Protein AF-A0AB34IHJ8-F1 (afdb_monomer_lite)

pLDDT: mean 74.26, std 24.51, range [29.3, 98.81]

Structure (mmCIF, N/CA/C/O backbone):
data_AF-A0AB34IHJ8-F1
#
_entry.id   AF-A0AB34IHJ8-F1
#
loop_
_atom_site.group_PDB
_atom_site.id
_atom_site.type_symbol
_atom_site.label_atom_id
_atom_site.label_alt_id
_atom_site.label_comp_id
_atom_site.label_asym_id
_atom_site.label_entity_id
_atom_site.label_seq_id
_atom_site.pdbx_PDB_ins_code
_atom_site.Cartn_x
_atom_site.Cartn_y
_atom_site.Cartn_z
_atom_site.occupancy
_atom_site.B_iso_or_equiv
_atom_site.auth_seq_id
_atom_site.auth_comp_id
_atom_site.auth_asym_id
_atom_site.auth_atom_id
_atom_site.pdbx_PDB_model_num
ATOM 1 N N . MET A 1 1 ? 38.398 -59.640 -1.854 1.00 37.03 1 MET A N 1
ATOM 2 C CA . MET A 1 1 ? 38.373 -58.620 -0.780 1.00 37.03 1 MET A CA 1
ATOM 3 C C . MET A 1 1 ? 38.325 -57.250 -1.445 1.00 37.03 1 MET A C 1
ATOM 5 O O . MET A 1 1 ? 39.300 -56.907 -2.080 1.00 37.03 1 MET A O 1
ATOM 9 N N . ALA A 1 2 ? 37.263 -56.453 -1.448 1.00 32.00 2 ALA A N 1
ATOM 10 C CA . ALA A 1 2 ? 36.001 -56.476 -0.730 1.00 32.00 2 ALA A CA 1
ATOM 11 C C . ALA A 1 2 ? 34.915 -55.874 -1.643 1.00 32.00 2 ALA A C 1
ATOM 13 O O . ALA A 1 2 ? 35.135 -54.857 -2.294 1.00 32.00 2 ALA A O 1
ATOM 14 N N . ALA A 1 3 ? 33.760 -56.530 -1.673 1.00 32.12 3 ALA A N 1
ATOM 15 C CA . ALA A 1 3 ? 32.513 -56.044 -2.234 1.00 32.12 3 ALA A CA 1
ATOM 16 C C . ALA A 1 3 ? 31.547 -55.915 -1.056 1.00 32.12 3 ALA A C 1
ATOM 18 O O . ALA A 1 3 ? 31.338 -56.914 -0.375 1.00 32.12 3 ALA A O 1
ATOM 19 N N . LEU A 1 4 ? 31.002 -54.724 -0.794 1.00 30.33 4 LEU A N 1
ATOM 20 C CA . LEU A 1 4 ? 29.732 -54.547 -0.083 1.00 30.33 4 LEU A CA 1
ATOM 21 C C . LEU A 1 4 ? 29.287 -53.074 -0.137 1.00 30.33 4 LEU A C 1
ATOM 23 O O . LEU A 1 4 ? 30.096 -52.182 0.091 1.00 30.33 4 LEU A O 1
ATOM 27 N N . LEU A 1 5 ? 27.978 -52.877 -0.339 1.00 31.64 5 LEU A N 1
ATOM 28 C CA . LEU A 1 5 ? 27.187 -51.642 -0.177 1.00 31.64 5 LEU A CA 1
ATOM 29 C C . LEU A 1 5 ? 26.975 -50.750 -1.416 1.00 31.64 5 LEU A C 1
ATOM 31 O O . LEU A 1 5 ? 27.157 -49.538 -1.380 1.00 31.64 5 LEU A O 1
ATOM 35 N N . ALA A 1 6 ? 26.412 -51.347 -2.469 1.00 34.88 6 ALA A N 1
ATOM 36 C CA . ALA A 1 6 ? 25.515 -50.656 -3.396 1.00 34.88 6 ALA A CA 1
ATOM 37 C C . ALA A 1 6 ? 24.111 -51.276 -3.278 1.00 34.88 6 ALA A C 1
ATOM 39 O O . ALA A 1 6 ? 23.810 -52.269 -3.934 1.00 34.88 6 ALA A O 1
ATOM 40 N N . SER A 1 7 ? 23.255 -50.735 -2.402 1.00 34.69 7 SER A N 1
ATOM 41 C CA . SER A 1 7 ? 21.852 -51.171 -2.300 1.00 34.69 7 SER A CA 1
ATOM 42 C C . SER A 1 7 ? 20.954 -50.156 -1.583 1.00 34.69 7 SER A C 1
ATOM 44 O O . SER A 1 7 ? 20.580 -50.393 -0.441 1.00 34.69 7 SER A O 1
ATOM 46 N N . ARG A 1 8 ? 20.599 -49.052 -2.256 1.00 37.12 8 ARG A N 1
ATOM 47 C CA . ARG A 1 8 ? 19.319 -48.300 -2.166 1.00 37.12 8 ARG A CA 1
ATOM 48 C C . ARG A 1 8 ? 19.289 -47.395 -3.415 1.00 37.12 8 ARG A C 1
ATOM 50 O O . ARG A 1 8 ? 19.988 -46.400 -3.441 1.00 37.12 8 ARG A O 1
ATOM 57 N N . GLY A 1 9 ? 18.684 -47.718 -4.555 1.00 32.19 9 GLY A N 1
ATOM 58 C CA . GLY A 1 9 ? 17.399 -48.370 -4.770 1.00 32.19 9 GLY A CA 1
ATOM 59 C C . GLY A 1 9 ? 16.292 -47.317 -4.822 1.00 32.19 9 GLY A C 1
ATOM 60 O O . GLY A 1 9 ? 15.550 -47.235 -3.858 1.00 32.19 9 GLY A O 1
ATOM 61 N N . LEU A 1 10 ? 16.242 -46.498 -5.888 1.00 31.89 10 LEU A N 1
ATOM 62 C CA . LEU A 1 10 ? 15.023 -45.930 -6.500 1.00 31.89 10 LEU A CA 1
ATOM 63 C C . LEU A 1 10 ? 15.390 -45.046 -7.722 1.00 31.89 10 LEU A C 1
ATOM 65 O O . LEU A 1 10 ? 15.805 -43.901 -7.547 1.00 31.89 10 LEU A O 1
ATOM 69 N N . PRO A 1 11 ? 15.211 -45.525 -8.964 1.00 39.47 11 PRO A N 1
ATOM 70 C CA . PRO A 1 11 ? 14.963 -44.636 -10.092 1.00 39.47 11 PRO A CA 1
ATOM 71 C C . PRO A 1 11 ? 13.587 -44.914 -10.713 1.00 39.47 11 PRO A C 1
ATOM 73 O O . PRO A 1 11 ? 13.078 -46.028 -10.647 1.00 39.47 11 PRO A O 1
ATOM 76 N N . LEU A 1 12 ? 13.059 -43.894 -11.396 1.00 36.84 12 LEU A N 1
ATOM 77 C CA . LEU A 1 12 ? 12.000 -43.973 -12.410 1.00 36.84 12 LEU A CA 1
ATOM 78 C C . LEU A 1 12 ? 10.588 -44.303 -11.908 1.00 36.84 12 LEU A C 1
ATOM 80 O O . LEU A 1 12 ? 10.245 -45.460 -11.713 1.00 36.84 12 LEU A O 1
ATOM 84 N N . LEU A 1 13 ? 9.738 -43.273 -11.837 1.00 34.94 13 LEU A N 1
ATOM 85 C CA . LEU A 1 13 ? 8.401 -43.243 -12.459 1.00 34.94 13 LEU A CA 1
ATOM 86 C C . LEU A 1 13 ? 7.666 -41.968 -12.028 1.00 34.94 13 LEU A C 1
ATOM 88 O O . LEU A 1 13 ? 6.835 -42.000 -11.135 1.00 34.94 13 LEU A O 1
ATOM 92 N N . LEU A 1 14 ? 7.941 -40.834 -12.676 1.00 33.28 14 LEU A N 1
ATOM 93 C CA . LEU A 1 14 ? 6.934 -39.771 -12.787 1.00 33.28 14 LEU A CA 1
ATOM 94 C C . LEU A 1 14 ? 7.192 -38.911 -14.032 1.00 33.28 14 LEU A C 1
ATOM 96 O O . LEU A 1 14 ? 7.401 -37.704 -13.981 1.00 33.28 14 LEU A O 1
ATOM 100 N N . ARG A 1 15 ? 7.194 -39.568 -15.195 1.00 34.19 15 ARG A N 1
ATOM 101 C CA . ARG A 1 15 ? 7.078 -38.906 -16.498 1.00 34.19 15 ARG A CA 1
ATOM 102 C C . ARG A 1 15 ? 6.067 -39.665 -17.351 1.00 34.19 15 ARG A C 1
ATOM 104 O O . ARG A 1 15 ? 6.459 -40.398 -18.243 1.00 34.19 15 ARG A O 1
ATOM 111 N N . ALA A 1 16 ? 4.782 -39.522 -17.023 1.00 35.19 16 ALA A N 1
ATOM 112 C CA . ALA A 1 16 ? 3.648 -39.669 -17.945 1.00 35.19 16 ALA A CA 1
ATOM 113 C C . ALA A 1 16 ? 2.321 -39.452 -17.194 1.00 35.19 16 ALA A C 1
ATOM 115 O O . ALA A 1 16 ? 1.701 -40.392 -16.712 1.00 35.19 16 ALA A O 1
ATOM 116 N N . ALA A 1 17 ? 1.860 -38.205 -17.129 1.00 33.75 17 ALA A N 1
ATOM 117 C CA . ALA A 1 17 ? 0.436 -37.906 -16.976 1.00 33.75 17 ALA A CA 1
ATOM 118 C C . ALA A 1 17 ? 0.074 -36.677 -17.822 1.00 33.75 17 ALA A C 1
ATOM 120 O O . ALA A 1 17 ? -0.597 -35.756 -17.376 1.00 33.75 17 ALA A O 1
ATOM 121 N N . SER A 1 18 ? 0.534 -36.670 -19.078 1.00 40.91 18 SER A N 1
ATOM 122 C CA . SER A 1 18 ? -0.190 -35.975 -20.139 1.00 40.91 18 SER A CA 1
ATOM 123 C C . SER A 1 18 ? -1.250 -36.946 -20.645 1.00 40.91 18 SER A C 1
ATOM 125 O O . SER A 1 18 ? -1.020 -37.723 -21.567 1.00 40.91 18 SER A O 1
ATOM 127 N N . LEU A 1 19 ? -2.396 -36.968 -19.969 1.00 35.00 19 LEU A N 1
ATOM 128 C CA . LEU A 1 19 ? -3.613 -37.565 -20.497 1.00 35.00 19 LEU A CA 1
ATOM 129 C C . LEU A 1 19 ? -4.727 -36.543 -20.331 1.00 35.00 19 LEU A C 1
ATOM 131 O O . LEU A 1 19 ? -5.268 -36.314 -19.252 1.00 35.00 19 LEU A O 1
ATOM 135 N N . ARG A 1 20 ? -5.037 -35.923 -21.464 1.00 41.78 20 ARG A N 1
ATOM 136 C CA . ARG A 1 20 ? -6.279 -35.226 -21.772 1.00 41.78 20 ARG A CA 1
ATOM 137 C C . ARG A 1 20 ? -7.446 -36.159 -21.420 1.00 41.78 20 ARG A C 1
ATOM 139 O O . ARG A 1 20 ? -7.844 -36.994 -22.226 1.00 41.78 20 ARG A O 1
ATOM 146 N N . ALA A 1 21 ? -7.939 -36.080 -20.186 1.00 34.72 21 ALA A N 1
ATOM 147 C CA . ALA A 1 21 ? -9.036 -36.919 -19.723 1.00 34.72 21 ALA A CA 1
ATOM 148 C C . ALA A 1 21 ? -10.363 -36.433 -20.342 1.00 34.72 21 ALA A C 1
ATOM 150 O O . ALA A 1 21 ? -10.635 -35.229 -20.331 1.00 34.72 21 ALA A O 1
ATOM 151 N N . PRO A 1 22 ? -11.209 -37.331 -20.876 1.00 38.41 22 PRO A N 1
ATOM 152 C CA . PRO A 1 22 ? -12.521 -36.954 -21.379 1.00 38.41 22 PRO A CA 1
ATOM 153 C C . PRO A 1 22 ? -13.419 -36.521 -20.214 1.00 38.41 22 PRO A C 1
ATOM 155 O O . PRO A 1 22 ? -13.285 -37.026 -19.098 1.00 38.41 22 PRO A O 1
ATOM 158 N N . ARG A 1 23 ? -14.360 -35.604 -20.480 1.00 45.38 23 ARG A N 1
ATOM 159 C CA . ARG A 1 23 ? -15.440 -35.225 -19.552 1.00 45.38 23 ARG A CA 1
ATOM 160 C C . ARG A 1 23 ? -16.259 -36.473 -19.187 1.00 45.38 23 ARG A C 1
ATOM 162 O O . ARG A 1 23 ? -17.225 -36.801 -19.864 1.00 45.38 23 ARG A O 1
ATOM 169 N N . ARG A 1 24 ? -15.862 -37.191 -18.138 1.00 46.88 24 ARG A N 1
ATOM 170 C CA . ARG A 1 24 ? -16.653 -38.257 -17.509 1.00 46.88 24 ARG A CA 1
ATOM 171 C C . ARG A 1 24 ? -17.196 -37.737 -16.180 1.00 46.88 24 ARG A C 1
ATOM 173 O O . ARG A 1 24 ? -16.490 -37.033 -15.459 1.00 46.88 24 ARG A O 1
ATOM 180 N N . GLY A 1 25 ? -18.468 -38.039 -15.913 1.00 48.97 25 GLY A N 1
ATOM 181 C CA . GLY A 1 25 ? -19.230 -37.518 -14.775 1.00 48.97 25 GLY A CA 1
ATOM 182 C C . GLY A 1 25 ? -18.587 -37.803 -13.414 1.00 48.97 25 GLY A C 1
ATOM 183 O O . GLY A 1 25 ? -17.744 -38.692 -13.283 1.00 48.97 25 GLY A O 1
ATOM 184 N N . ALA A 1 26 ? -19.000 -37.040 -12.397 1.00 54.72 26 ALA A N 1
ATOM 185 C CA . ALA A 1 26 ? -18.417 -37.019 -11.050 1.00 54.72 26 ALA A CA 1
ATOM 186 C C . ALA A 1 26 ? -18.204 -38.413 -10.418 1.00 54.72 26 ALA A C 1
ATOM 188 O O . ALA A 1 26 ? -17.198 -38.637 -9.746 1.00 54.72 26 ALA A O 1
ATOM 189 N N . SER A 1 27 ? -19.082 -39.374 -10.725 1.00 52.81 27 SER A N 1
ATOM 190 C CA . SER A 1 27 ? -18.993 -40.770 -10.272 1.00 52.81 27 SER A CA 1
ATOM 191 C C . SER A 1 27 ? -17.700 -41.486 -10.715 1.00 52.81 27 SER A C 1
ATOM 193 O O . SER A 1 27 ? -17.072 -42.183 -9.919 1.00 52.81 27 SER A O 1
ATOM 195 N N . ALA A 1 28 ? -17.211 -41.243 -11.938 1.00 52.88 28 ALA A N 1
ATOM 196 C CA . ALA A 1 28 ? -15.987 -41.878 -12.445 1.00 52.88 28 ALA A CA 1
ATOM 197 C C . ALA A 1 28 ? -14.704 -41.312 -11.799 1.00 52.88 28 ALA A C 1
ATOM 199 O O . ALA A 1 28 ? -13.708 -42.023 -11.637 1.00 52.88 28 ALA A O 1
ATOM 200 N N . ARG A 1 29 ? -14.723 -40.033 -11.394 1.00 56.97 29 ARG A N 1
ATOM 201 C CA . ARG A 1 29 ? -13.593 -39.378 -10.709 1.00 56.97 29 ARG A CA 1
ATOM 202 C C . ARG A 1 29 ? -13.476 -39.843 -9.254 1.00 56.97 29 ARG A C 1
ATOM 204 O O . ARG A 1 29 ? -12.362 -40.072 -8.793 1.00 56.97 29 ARG A O 1
ATOM 211 N N . ALA A 1 30 ? -14.604 -40.071 -8.576 1.00 58.25 30 ALA A N 1
ATOM 212 C CA . ALA A 1 30 ? -14.635 -40.623 -7.219 1.00 58.25 30 ALA A CA 1
ATOM 213 C C . ALA A 1 30 ? -14.071 -42.057 -7.154 1.00 58.25 30 ALA A C 1
ATOM 215 O O . ALA A 1 30 ? -13.256 -42.361 -6.283 1.00 58.25 30 ALA A O 1
ATOM 216 N N . ALA A 1 31 ? -14.417 -42.911 -8.126 1.00 57.59 31 ALA A N 1
ATOM 217 C CA . ALA A 1 31 ? -13.895 -44.280 -8.208 1.00 57.59 31 ALA A CA 1
ATOM 218 C C . ALA A 1 31 ? -12.369 -44.329 -8.439 1.00 57.59 31 ALA A C 1
ATOM 220 O O . ALA A 1 31 ? -11.668 -45.150 -7.849 1.00 57.59 31 ALA A O 1
ATOM 221 N N . THR A 1 32 ? -11.838 -43.403 -9.246 1.00 61.75 32 THR A N 1
ATOM 222 C CA . THR A 1 32 ? -10.393 -43.302 -9.528 1.00 61.75 32 THR A CA 1
ATOM 223 C C . THR A 1 32 ? -9.605 -42.822 -8.299 1.00 61.75 32 THR A C 1
ATOM 225 O O . THR A 1 32 ? -8.508 -43.313 -8.021 1.00 61.75 32 THR A O 1
ATOM 228 N N . LEU A 1 33 ? -10.179 -41.904 -7.513 1.00 60.94 33 LEU A N 1
ATOM 229 C CA . LEU A 1 33 ? -9.584 -41.415 -6.266 1.00 60.94 33 LEU A CA 1
ATOM 230 C C . LEU A 1 33 ? -9.512 -42.524 -5.200 1.00 60.94 33 LEU A C 1
ATOM 232 O O . LEU A 1 33 ? -8.466 -42.717 -4.583 1.00 60.94 33 LEU A O 1
ATOM 236 N N . ALA A 1 34 ? -10.587 -43.304 -5.040 1.00 63.28 34 ALA A N 1
ATOM 237 C CA . ALA A 1 34 ? -10.644 -44.415 -4.086 1.00 63.28 34 ALA A CA 1
ATOM 238 C C . ALA A 1 34 ? -9.599 -45.508 -4.383 1.00 63.28 34 ALA A C 1
ATOM 240 O O . ALA A 1 34 ? -8.917 -45.979 -3.470 1.00 63.28 34 ALA A O 1
ATOM 241 N N . ALA A 1 35 ? -9.409 -45.861 -5.660 1.00 64.31 35 ALA A N 1
ATOM 242 C CA . ALA A 1 35 ? -8.398 -46.836 -6.078 1.00 64.31 35 ALA A CA 1
ATOM 243 C C . ALA A 1 35 ? -6.958 -46.348 -5.821 1.00 64.31 35 ALA A C 1
ATOM 245 O O . ALA A 1 35 ? -6.097 -47.127 -5.416 1.00 64.31 35 ALA A O 1
ATOM 246 N N . THR A 1 36 ? -6.707 -45.045 -5.985 1.00 63.94 36 THR A N 1
ATOM 247 C CA . THR A 1 36 ? -5.384 -44.439 -5.752 1.00 63.94 36 THR A CA 1
ATOM 248 C C . THR A 1 36 ? -5.022 -44.425 -4.260 1.00 63.94 36 THR A C 1
ATOM 250 O O . THR A 1 36 ? -3.884 -44.706 -3.891 1.00 63.94 36 THR A O 1
ATOM 253 N N . ILE A 1 37 ? -5.998 -44.178 -3.379 1.00 63.41 37 ILE A N 1
ATOM 254 C CA . ILE A 1 37 ? -5.808 -44.211 -1.916 1.00 63.41 37 ILE A CA 1
ATOM 255 C C . ILE A 1 37 ? -5.567 -45.645 -1.414 1.00 63.41 37 ILE A C 1
ATOM 257 O O . ILE A 1 37 ? -4.776 -45.858 -0.490 1.00 63.41 37 ILE A O 1
ATOM 261 N N . ALA A 1 38 ? -6.210 -46.641 -2.032 1.00 66.44 38 ALA A N 1
ATOM 262 C CA . ALA A 1 38 ? -6.026 -48.054 -1.694 1.00 66.44 38 ALA A CA 1
ATOM 263 C C . ALA A 1 38 ? -4.617 -48.582 -2.031 1.00 66.44 38 ALA A C 1
ATOM 265 O O . ALA A 1 38 ? -4.144 -49.502 -1.365 1.00 66.44 38 ALA A O 1
ATOM 266 N N . ALA A 1 39 ? -3.934 -47.976 -3.008 1.00 66.81 39 ALA A N 1
ATOM 267 C CA . ALA A 1 39 ? -2.590 -48.358 -3.442 1.00 66.81 39 ALA A CA 1
ATOM 268 C C . ALA A 1 39 ? -1.446 -47.763 -2.587 1.00 66.81 39 ALA A C 1
ATOM 270 O O . ALA A 1 39 ? -0.281 -48.085 -2.819 1.00 66.81 39 ALA A O 1
ATOM 271 N N . LEU A 1 40 ? -1.743 -46.912 -1.593 1.00 65.62 40 LEU A N 1
ATOM 272 C CA . LEU A 1 40 ? -0.722 -46.322 -0.717 1.00 65.62 40 LEU A CA 1
ATOM 273 C C . LEU A 1 40 ? -0.164 -47.351 0.293 1.00 65.62 40 LEU A C 1
ATOM 275 O O . LEU A 1 40 ? -0.943 -48.045 0.957 1.00 65.62 40 LEU A O 1
ATOM 279 N N . PRO A 1 41 ? 1.170 -47.424 0.481 1.00 62.47 41 PRO A N 1
ATOM 280 C CA . PRO A 1 41 ? 1.796 -48.359 1.414 1.00 62.47 41 PRO A CA 1
ATOM 281 C C . PRO A 1 41 ? 1.395 -48.072 2.870 1.00 62.47 41 PRO A C 1
ATOM 283 O O . PRO A 1 41 ? 1.325 -46.921 3.304 1.00 62.47 41 PRO A O 1
ATOM 286 N N . ARG A 1 42 ? 1.171 -49.134 3.661 1.00 59.34 42 ARG A N 1
ATOM 287 C CA . ARG A 1 42 ? 0.705 -49.048 5.065 1.00 59.34 42 ARG A CA 1
ATOM 288 C C . ARG A 1 42 ? 1.665 -48.309 6.012 1.00 59.34 42 ARG A C 1
ATOM 290 O O . ARG A 1 42 ? 1.234 -47.892 7.079 1.00 59.34 42 ARG A O 1
ATOM 297 N N . SER A 1 43 ? 2.926 -48.118 5.625 1.00 56.75 43 SER A N 1
ATOM 298 C CA . SER A 1 43 ? 3.939 -47.381 6.393 1.00 56.75 43 SER A CA 1
ATOM 299 C C . SER A 1 43 ? 3.825 -45.851 6.288 1.00 56.75 43 SER A C 1
ATOM 301 O O . SER A 1 43 ? 4.486 -45.143 7.042 1.00 56.75 43 SER A O 1
ATOM 303 N N . ALA A 1 44 ? 2.976 -45.315 5.402 1.00 57.72 44 ALA A N 1
ATOM 304 C CA . ALA A 1 44 ? 2.784 -43.875 5.203 1.00 57.72 44 ALA A CA 1
ATOM 305 C C . ALA A 1 44 ? 1.615 -43.321 6.046 1.00 57.72 44 ALA A C 1
ATOM 307 O O . ALA A 1 44 ? 0.613 -42.848 5.509 1.00 57.72 44 ALA A O 1
ATOM 308 N N . GLY A 1 45 ? 1.720 -43.402 7.377 1.00 63.62 45 GLY A N 1
ATOM 309 C CA . GLY A 1 45 ? 0.643 -43.038 8.314 1.00 63.62 45 GLY A CA 1
ATOM 310 C C . GLY A 1 45 ? 0.035 -41.636 8.106 1.00 63.62 45 GLY A C 1
ATOM 311 O O . GLY A 1 45 ? -1.165 -41.540 7.842 1.00 63.62 45 GLY A O 1
ATOM 312 N N . PRO A 1 46 ? 0.824 -40.545 8.152 1.00 63.47 46 PRO A N 1
ATOM 313 C CA . PRO A 1 46 ? 0.282 -39.182 8.087 1.00 63.47 46 PRO A CA 1
ATOM 314 C C . PRO A 1 46 ? -0.354 -38.842 6.729 1.00 63.47 46 PRO A C 1
ATOM 316 O O . PRO A 1 46 ? -1.414 -38.220 6.660 1.00 63.47 46 PRO A O 1
ATOM 319 N N . LEU A 1 47 ? 0.264 -39.302 5.636 1.00 61.62 47 LEU A N 1
ATOM 320 C CA . LEU A 1 47 ? -0.184 -39.026 4.266 1.00 61.62 47 LEU A CA 1
ATOM 321 C C . LEU A 1 47 ? -1.486 -39.760 3.925 1.00 61.62 47 LEU A C 1
ATOM 323 O O . LEU A 1 47 ? -2.338 -39.226 3.215 1.00 61.62 47 LEU A O 1
ATOM 327 N N . ARG A 1 48 ? -1.678 -40.964 4.475 1.00 68.06 48 ARG A N 1
ATOM 328 C CA . ARG A 1 48 ? -2.891 -41.760 4.264 1.00 68.06 48 ARG A CA 1
ATOM 329 C C . ARG A 1 48 ? -4.095 -41.177 5.006 1.00 68.06 48 ARG A C 1
ATOM 331 O O . ARG A 1 48 ? -5.183 -41.140 4.435 1.00 68.06 48 ARG A O 1
ATOM 338 N N . SER A 1 49 ? -3.896 -40.654 6.220 1.00 67.06 49 SER A N 1
ATOM 339 C CA . SER A 1 49 ? -4.943 -39.926 6.956 1.00 67.06 49 SER A CA 1
ATOM 340 C C . SER A 1 49 ? -5.375 -38.652 6.232 1.00 67.06 49 SER A C 1
ATOM 342 O O . SER A 1 49 ? -6.570 -38.387 6.117 1.00 67.06 49 SER A O 1
ATOM 344 N N . CYS A 1 50 ? -4.422 -37.897 5.680 1.00 67.12 50 CYS A N 1
ATOM 345 C CA . CYS A 1 50 ? -4.724 -36.675 4.937 1.00 67.12 50 CYS A CA 1
ATOM 346 C C . CYS A 1 50 ? -5.504 -36.970 3.639 1.00 67.12 50 CYS A C 1
ATOM 348 O O . CYS A 1 50 ? -6.516 -36.329 3.354 1.00 67.12 50 CYS A O 1
ATOM 350 N N . ALA A 1 51 ? -5.104 -38.009 2.897 1.00 68.69 51 ALA A N 1
ATOM 351 C CA . ALA A 1 51 ? -5.792 -38.429 1.676 1.00 68.69 51 ALA A CA 1
ATOM 352 C C . ALA A 1 51 ? -7.227 -38.936 1.932 1.00 68.69 51 ALA A C 1
ATOM 354 O O . ALA A 1 51 ? -8.133 -38.638 1.152 1.00 68.69 51 ALA A O 1
ATOM 355 N N . LEU A 1 52 ? -7.457 -39.658 3.036 1.00 70.81 52 LEU A N 1
ATOM 356 C CA . LEU A 1 52 ? -8.794 -40.116 3.439 1.00 70.81 52 LEU A CA 1
ATOM 357 C C . LEU A 1 52 ? -9.711 -38.952 3.849 1.00 70.81 52 LEU A C 1
ATOM 359 O O . LEU A 1 52 ? -10.881 -38.937 3.464 1.00 70.81 52 LEU A O 1
ATOM 363 N N . ALA A 1 53 ? -9.185 -37.962 4.577 1.00 66.75 53 ALA A N 1
ATOM 364 C CA . ALA A 1 53 ? -9.950 -36.782 4.982 1.00 66.75 53 ALA A CA 1
ATOM 365 C C . ALA A 1 53 ? -10.409 -35.952 3.770 1.00 66.75 53 ALA A C 1
ATOM 367 O O . ALA A 1 53 ? -11.578 -35.574 3.679 1.00 66.75 53 ALA A O 1
ATOM 368 N N . LEU A 1 54 ? -9.516 -35.745 2.797 1.00 65.25 54 LEU A N 1
ATOM 369 C CA . LEU A 1 54 ? -9.832 -35.047 1.546 1.00 65.25 54 LEU A CA 1
ATOM 370 C C . LEU A 1 54 ? -10.880 -35.795 0.707 1.00 65.25 54 LEU A C 1
ATOM 372 O O . LEU A 1 54 ? -11.772 -35.168 0.135 1.00 65.25 54 LEU A O 1
ATOM 376 N N . ALA A 1 55 ? -10.818 -37.130 0.660 1.00 69.75 55 ALA A N 1
ATOM 377 C CA . ALA A 1 55 ? -11.804 -37.941 -0.055 1.00 69.75 55 ALA A CA 1
ATOM 378 C C . ALA A 1 55 ? -13.203 -37.880 0.586 1.00 69.75 55 ALA A C 1
ATOM 380 O O . ALA A 1 55 ? -14.199 -37.796 -0.132 1.00 69.75 55 ALA A O 1
ATOM 381 N N . SER A 1 56 ? -13.282 -37.867 1.922 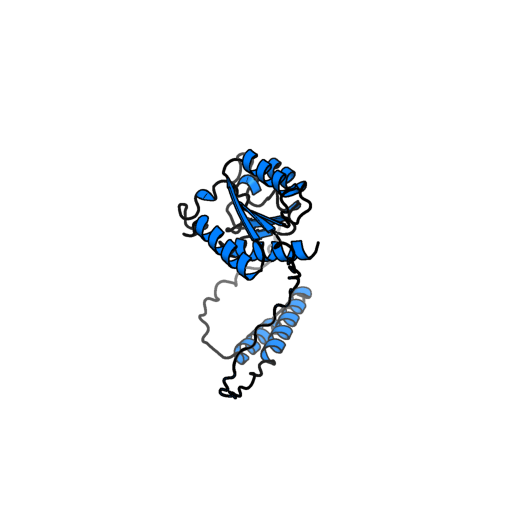1.00 68.31 56 SER A N 1
ATOM 382 C CA . SER A 1 56 ? -14.546 -37.724 2.660 1.00 68.31 56 SER A CA 1
ATOM 383 C C . SER A 1 56 ? -15.201 -36.358 2.418 1.00 68.31 56 SER A C 1
ATOM 385 O O . SER A 1 56 ? -16.389 -36.278 2.100 1.00 68.31 56 SER A O 1
ATOM 387 N N . ALA A 1 57 ? -14.410 -35.279 2.460 1.00 61.47 57 ALA A N 1
ATOM 388 C CA . ALA A 1 57 ? -14.896 -33.925 2.191 1.00 61.47 57 ALA A CA 1
ATOM 389 C C . ALA A 1 57 ? -15.424 -33.766 0.752 1.00 61.47 57 ALA A C 1
ATOM 391 O O . ALA A 1 57 ? -16.470 -33.154 0.532 1.00 61.47 57 ALA A O 1
ATOM 392 N N . ALA A 1 58 ? -14.744 -34.370 -0.229 1.00 61.00 58 ALA A N 1
ATOM 393 C CA . ALA A 1 58 ? -15.186 -34.356 -1.622 1.00 61.00 58 ALA A CA 1
ATOM 394 C C . ALA A 1 58 ? -16.496 -35.137 -1.841 1.00 61.00 58 ALA A C 1
ATOM 396 O O . ALA A 1 58 ? -17.327 -34.720 -2.647 1.00 61.00 58 ALA A O 1
ATOM 397 N N . ALA A 1 59 ? -16.705 -36.244 -1.118 1.00 63.22 59 ALA A N 1
ATOM 398 C CA . ALA A 1 59 ? -17.949 -37.011 -1.180 1.00 63.22 59 ALA A CA 1
ATOM 399 C C . ALA A 1 59 ? -19.135 -36.231 -0.587 1.00 63.22 59 ALA A C 1
ATOM 401 O O . ALA A 1 59 ? -20.203 -36.205 -1.196 1.00 63.22 59 ALA A O 1
ATOM 402 N N . ALA A 1 60 ? -18.930 -35.528 0.533 1.00 60.69 60 ALA A N 1
ATOM 403 C CA . ALA A 1 60 ? -19.961 -34.704 1.168 1.00 60.69 60 ALA A CA 1
ATOM 404 C C . ALA A 1 60 ? -20.419 -33.526 0.283 1.00 60.69 60 ALA A C 1
ATOM 406 O O . ALA A 1 60 ? -21.608 -33.202 0.240 1.00 60.69 60 ALA A O 1
ATOM 407 N N . ALA A 1 61 ? -19.497 -32.924 -0.477 1.00 52.66 61 ALA A N 1
ATOM 408 C CA . ALA A 1 61 ? -19.798 -31.827 -1.400 1.00 52.66 61 ALA A CA 1
ATOM 409 C C . ALA A 1 61 ? -20.626 -32.261 -2.626 1.00 52.66 61 ALA A C 1
ATOM 411 O O . ALA A 1 61 ? -21.324 -31.446 -3.224 1.00 52.66 61 ALA A O 1
ATOM 412 N N . LEU A 1 62 ? -20.568 -33.542 -3.005 1.00 56.22 62 LEU A N 1
ATOM 413 C CA . LEU A 1 62 ? -21.335 -34.096 -4.128 1.00 56.22 62 LEU A CA 1
ATOM 414 C C . LEU A 1 62 ? -22.771 -34.490 -3.742 1.00 56.22 62 LEU A C 1
ATOM 416 O O . LEU A 1 62 ? -23.592 -34.717 -4.627 1.00 56.22 62 LEU A O 1
ATOM 420 N N . SER A 1 63 ? -23.083 -34.559 -2.446 1.00 51.28 63 SER A N 1
ATOM 421 C CA . SER A 1 63 ? -24.395 -34.966 -1.922 1.00 51.28 63 SER A CA 1
ATOM 422 C C . SER A 1 63 ? -25.366 -33.818 -1.608 1.00 51.28 63 SER A C 1
ATOM 424 O O . SER A 1 63 ? -26.514 -34.094 -1.273 1.00 51.28 63 SER A O 1
ATOM 426 N N . SER A 1 64 ? -24.959 -32.547 -1.710 1.00 49.62 64 SER A N 1
ATOM 427 C CA . SER A 1 64 ? -25.747 -31.406 -1.203 1.00 49.62 64 SER A CA 1
ATOM 428 C C . SER A 1 64 ? -26.323 -30.452 -2.262 1.00 49.62 64 SER A C 1
ATOM 430 O O . SER A 1 64 ? -26.752 -29.352 -1.921 1.00 49.62 64 SER A O 1
ATOM 432 N N . SER A 1 65 ? -26.418 -30.838 -3.539 1.00 39.00 65 SER A N 1
ATOM 433 C CA . SER A 1 65 ? -27.058 -29.984 -4.554 1.00 39.00 65 SER A CA 1
ATOM 434 C C . SER A 1 65 ? -28.567 -30.255 -4.686 1.00 39.00 65 SER A C 1
ATOM 436 O O . SER A 1 65 ? -28.975 -31.109 -5.471 1.00 39.00 65 SER A O 1
ATOM 438 N N . SER A 1 66 ? -29.400 -29.502 -3.963 1.00 40.47 66 SER A N 1
ATOM 439 C CA . SER A 1 66 ? -30.816 -29.302 -4.325 1.00 40.47 66 SER A CA 1
ATOM 440 C C . SER A 1 66 ? -30.990 -27.885 -4.888 1.00 40.47 66 SER A C 1
ATOM 442 O O . SER A 1 66 ? -30.498 -26.943 -4.266 1.00 40.47 66 SER A O 1
ATOM 444 N N . PRO A 1 67 ? -31.639 -27.692 -6.051 1.00 42.28 67 PRO A N 1
ATOM 445 C CA . PRO A 1 67 ? -31.868 -26.359 -6.601 1.00 42.28 67 PRO A CA 1
ATOM 446 C C . PRO A 1 67 ? -33.042 -25.667 -5.882 1.00 42.28 67 PRO A C 1
ATOM 448 O O . PRO A 1 67 ? -34.021 -26.341 -5.554 1.00 42.28 67 PRO A O 1
ATOM 451 N N . PRO A 1 68 ? -33.011 -24.339 -5.663 1.00 40.03 68 PRO A N 1
ATOM 452 C CA . PRO A 1 68 ? -34.185 -23.618 -5.197 1.00 40.03 68 PRO A CA 1
ATOM 453 C C . PRO A 1 68 ? -35.191 -23.406 -6.337 1.00 40.03 68 PRO A C 1
ATOM 455 O O . PRO A 1 68 ? -34.851 -23.020 -7.456 1.00 40.03 68 PRO A O 1
ATOM 458 N N . SER A 1 69 ? -36.446 -23.677 -6.004 1.00 38.94 69 SER A N 1
ATOM 459 C CA . SER A 1 69 ? -37.660 -23.512 -6.796 1.00 38.94 69 SER A CA 1
ATOM 460 C C . SER A 1 69 ? -38.059 -22.042 -6.987 1.00 38.94 69 SER A C 1
ATOM 462 O O . SER A 1 69 ? -38.006 -21.239 -6.059 1.00 38.94 69 SER A O 1
ATOM 464 N N . SER A 1 70 ? -38.503 -21.721 -8.202 1.00 40.75 70 SER A N 1
ATOM 465 C CA . SER A 1 70 ? -39.050 -20.438 -8.656 1.00 40.75 70 SER A CA 1
ATOM 466 C C . SER A 1 70 ? -40.568 -20.329 -8.455 1.00 40.75 70 SER A C 1
ATOM 468 O O . SER A 1 70 ? -41.269 -21.265 -8.833 1.00 40.75 70 SER A O 1
ATOM 470 N N . CYS A 1 71 ? -41.068 -19.174 -7.996 1.00 29.30 71 CYS A N 1
ATOM 471 C CA . CYS A 1 71 ? -42.423 -18.602 -8.200 1.00 29.30 71 CYS A CA 1
ATOM 472 C C . CYS A 1 71 ? -42.576 -17.400 -7.236 1.00 29.30 71 CYS A C 1
ATOM 474 O O . CYS A 1 71 ? -42.006 -17.450 -6.155 1.00 29.30 71 CYS A O 1
ATOM 476 N N . ALA A 1 72 ? -43.309 -16.307 -7.449 1.00 32.84 72 ALA A N 1
ATOM 477 C CA . ALA A 1 72 ? -44.158 -15.786 -8.515 1.00 32.84 72 ALA A CA 1
ATOM 478 C C . ALA A 1 72 ? -44.438 -14.289 -8.207 1.00 32.84 72 ALA A C 1
ATOM 480 O O . ALA A 1 72 ? -44.102 -13.782 -7.137 1.00 32.84 72 ALA A O 1
ATOM 481 N N . SER A 1 73 ? -45.038 -13.606 -9.177 1.00 31.27 73 SER A N 1
ATOM 482 C CA . SER A 1 73 ? -45.273 -12.163 -9.291 1.00 31.27 73 SER A CA 1
ATOM 483 C C . SER A 1 73 ? -46.475 -11.584 -8.510 1.00 31.27 73 SER A C 1
ATOM 485 O O . SER A 1 73 ? -47.486 -12.263 -8.375 1.00 31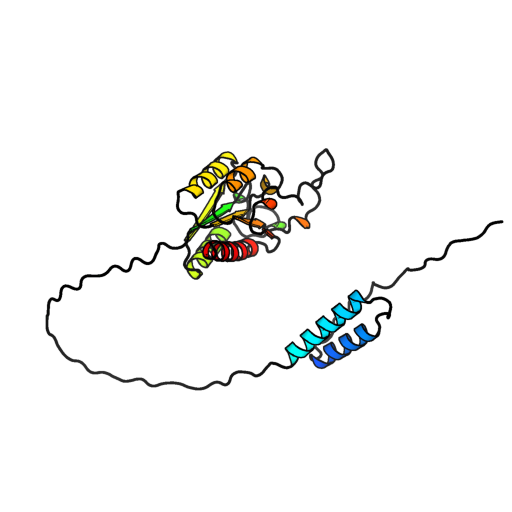.27 73 SER A O 1
ATOM 487 N N . ALA A 1 74 ? -46.378 -10.267 -8.228 1.00 36.50 74 ALA A N 1
ATOM 488 C CA . ALA A 1 74 ? -47.419 -9.201 -8.226 1.00 36.50 74 ALA A CA 1
ATOM 489 C C . ALA A 1 74 ? -48.530 -9.230 -7.124 1.00 36.50 74 ALA A C 1
ATOM 491 O O . ALA A 1 74 ? -48.833 -10.310 -6.628 1.00 36.50 74 ALA A O 1
ATOM 492 N N . PRO A 1 75 ? -49.143 -8.081 -6.706 1.00 44.06 75 PRO A N 1
ATOM 493 C CA . PRO A 1 75 ? -49.769 -7.080 -7.587 1.00 44.06 75 PRO A CA 1
ATOM 494 C C . PRO A 1 75 ? -49.550 -5.578 -7.269 1.00 44.06 75 PRO A C 1
ATOM 496 O O . PRO A 1 75 ? -49.087 -5.171 -6.208 1.00 44.06 75 PRO A O 1
ATOM 499 N N . VAL A 1 76 ? -49.940 -4.775 -8.266 1.00 44.62 76 VAL A N 1
ATOM 500 C CA . VAL A 1 76 ? -50.117 -3.309 -8.315 1.00 44.62 76 VAL A CA 1
ATOM 501 C C . VAL A 1 76 ? -51.388 -2.878 -7.562 1.00 44.62 76 VAL A C 1
ATOM 503 O O . VAL A 1 76 ? -52.362 -3.633 -7.561 1.00 44.62 76 VAL A O 1
ATOM 506 N N . PRO A 1 77 ? -51.451 -1.630 -7.058 1.00 41.88 77 PRO A N 1
ATOM 507 C CA . PRO A 1 77 ? -52.688 -0.866 -7.209 1.00 41.88 77 PRO A CA 1
ATOM 508 C C . PRO A 1 77 ? -52.493 0.561 -7.755 1.00 41.88 77 PRO A C 1
ATOM 510 O O . PRO A 1 77 ? -51.496 1.243 -7.528 1.00 41.88 77 PRO A O 1
ATOM 513 N N . THR A 1 78 ? -53.516 0.967 -8.501 1.00 35.50 78 THR A N 1
ATOM 514 C CA . THR A 1 78 ? -53.783 2.241 -9.178 1.00 35.50 78 THR A CA 1
ATOM 515 C C . THR A 1 78 ? -54.234 3.379 -8.249 1.00 35.50 78 THR A C 1
ATOM 517 O O . THR A 1 78 ? -54.973 3.153 -7.299 1.00 35.50 78 THR A O 1
ATOM 520 N N . THR A 1 79 ? -53.824 4.595 -8.634 1.00 36.78 79 THR A N 1
ATOM 521 C CA . THR A 1 79 ? -54.507 5.912 -8.638 1.00 36.78 79 THR A CA 1
ATOM 522 C C . THR A 1 79 ? -55.509 6.275 -7.531 1.00 36.78 79 THR A C 1
ATOM 524 O O . THR A 1 79 ? -56.562 5.659 -7.435 1.00 36.78 79 THR A O 1
ATOM 527 N N . THR A 1 80 ? -55.296 7.419 -6.857 1.00 33.66 80 THR A N 1
ATOM 528 C CA . THR A 1 80 ? -56.334 8.447 -6.587 1.00 33.66 80 THR A CA 1
ATOM 529 C C . THR A 1 80 ? -55.680 9.786 -6.214 1.00 33.66 80 THR A C 1
ATOM 531 O O . THR A 1 80 ? -54.808 9.859 -5.354 1.00 33.66 80 THR A O 1
ATOM 534 N N . SER A 1 81 ? -56.120 10.841 -6.896 1.00 41.31 81 SER A N 1
ATOM 535 C CA . SER A 1 81 ? -55.809 12.257 -6.691 1.00 41.31 81 SER A CA 1
ATOM 536 C C . SER A 1 81 ? -56.554 12.821 -5.477 1.00 41.31 81 SER A C 1
ATOM 538 O O . SER A 1 81 ? -57.724 12.492 -5.307 1.00 41.31 81 SER A O 1
ATOM 540 N N . SER A 1 82 ? -55.955 13.734 -4.703 1.00 35.81 82 SER A N 1
ATOM 541 C CA . SER A 1 82 ? -56.680 14.722 -3.878 1.00 35.81 82 SER A CA 1
ATOM 542 C C . SER A 1 82 ? -55.776 15.877 -3.431 1.00 35.81 82 SER A C 1
ATOM 544 O O . SER A 1 82 ? -54.577 15.725 -3.232 1.00 35.81 82 SER A O 1
ATOM 546 N N . SER A 1 83 ? -56.413 17.034 -3.327 1.00 34.28 83 SER A N 1
ATOM 547 C CA . SER A 1 83 ? -55.955 18.416 -3.175 1.00 34.28 83 SER A CA 1
ATOM 548 C C . SER A 1 83 ? -55.342 18.827 -1.826 1.00 34.28 83 SER A C 1
ATOM 550 O O . SER A 1 83 ? -55.774 18.370 -0.775 1.00 34.28 83 SER A O 1
ATOM 552 N N . THR A 1 84 ? -54.421 19.796 -1.918 1.00 38.97 84 THR A N 1
ATOM 553 C CA . THR A 1 84 ? -54.206 21.012 -1.097 1.00 38.97 84 THR A CA 1
ATOM 554 C C . THR A 1 84 ? -54.563 20.990 0.394 1.00 38.97 84 THR A C 1
ATOM 556 O O . THR A 1 84 ? -55.736 20.914 0.732 1.00 38.97 84 THR A O 1
ATOM 559 N N . THR A 1 85 ? -53.583 21.276 1.268 1.00 35.75 85 THR A N 1
ATOM 560 C CA . THR A 1 85 ? -53.644 22.340 2.303 1.00 35.75 85 THR A CA 1
ATOM 561 C C . THR A 1 85 ? -52.243 22.600 2.870 1.00 35.75 85 THR A C 1
ATOM 563 O O . THR A 1 85 ? -51.520 21.686 3.254 1.00 35.75 85 THR A O 1
ATOM 566 N N . THR A 1 86 ? -51.875 23.877 2.896 1.00 43.41 86 THR A N 1
ATOM 567 C CA . THR A 1 86 ? -50.673 24.452 3.498 1.00 43.41 86 THR A CA 1
ATOM 568 C C . THR A 1 86 ? -50.728 24.339 5.021 1.00 43.41 86 THR A C 1
ATOM 570 O O . THR A 1 86 ? -51.604 24.941 5.634 1.00 43.41 86 THR A O 1
ATOM 573 N N . THR A 1 87 ? -49.754 23.662 5.633 1.00 37.09 87 THR A N 1
ATOM 574 C CA . THR A 1 87 ? -49.460 23.815 7.065 1.00 37.09 87 THR A CA 1
ATOM 575 C C . THR A 1 87 ? -47.953 23.836 7.265 1.00 37.09 87 THR A C 1
ATOM 577 O O . THR A 1 87 ? -47.260 22.835 7.107 1.00 37.09 87 THR A O 1
ATOM 580 N N . THR A 1 88 ? -47.452 25.014 7.619 1.00 46.62 88 THR A N 1
ATOM 581 C CA . THR A 1 88 ? -46.110 25.245 8.142 1.00 46.62 88 THR A CA 1
ATOM 582 C C . THR A 1 88 ? -45.925 24.399 9.398 1.00 46.62 88 THR A C 1
ATOM 584 O O . THR A 1 88 ? -46.555 24.647 10.421 1.00 46.62 88 THR A O 1
ATOM 587 N N . THR A 1 89 ? -45.080 23.375 9.329 1.00 37.75 89 THR A N 1
ATOM 588 C CA . THR A 1 89 ? -44.569 22.675 10.509 1.00 37.75 89 THR A CA 1
ATOM 589 C C . THR A 1 89 ? -43.057 22.687 10.410 1.00 37.75 89 THR A C 1
ATOM 591 O O . THR A 1 89 ? -42.467 22.126 9.491 1.00 37.75 89 THR A O 1
ATOM 594 N N . SER A 1 90 ? -42.438 23.398 11.342 1.00 50.78 90 SER A N 1
ATOM 595 C CA . SER A 1 90 ? -41.007 23.407 11.595 1.00 50.78 90 SER A CA 1
ATOM 596 C C . SER A 1 90 ? -40.542 21.994 11.943 1.00 50.78 90 SER A C 1
ATOM 598 O O . SER A 1 90 ? -40.593 21.578 13.099 1.00 50.78 90 SER A O 1
ATOM 600 N N . SER A 1 91 ? -40.108 21.245 10.934 1.00 41.62 91 SER A N 1
ATOM 601 C CA . SER A 1 91 ? -39.369 20.006 11.123 1.00 41.62 91 SER A CA 1
ATOM 602 C C . SER A 1 91 ? -37.927 20.366 11.459 1.00 41.62 91 SER A C 1
ATOM 604 O O . SER A 1 91 ? -37.151 20.762 10.588 1.00 41.62 91 SER A O 1
ATOM 606 N N . SER A 1 92 ? -37.574 20.238 12.733 1.00 47.69 92 SER A N 1
ATOM 607 C CA . SER A 1 92 ? -36.191 20.103 13.172 1.00 47.69 92 SER A CA 1
ATOM 608 C C . SER A 1 92 ? -35.571 18.916 12.434 1.00 47.69 92 SER A C 1
ATOM 610 O O . SER A 1 92 ? -35.815 17.760 12.782 1.00 47.69 92 SER A O 1
ATOM 612 N N . SER A 1 93 ? -34.808 19.201 11.382 1.00 43.44 93 SER A N 1
ATOM 613 C CA . SER A 1 93 ? -33.982 18.220 10.694 1.00 43.44 93 SER A CA 1
ATOM 614 C C . SER A 1 93 ? -32.882 17.786 11.655 1.00 43.44 93 SER A C 1
ATOM 616 O O . SER A 1 93 ? -31.836 18.429 11.754 1.00 43.44 93 SER A O 1
ATOM 618 N N . SER A 1 94 ? -33.126 16.711 12.397 1.00 44.94 94 SER A N 1
ATOM 619 C CA . SER A 1 94 ? -32.063 15.955 13.040 1.00 44.94 94 SER A CA 1
ATOM 620 C C . SER A 1 94 ? -31.189 15.394 11.922 1.00 44.94 94 SER A C 1
ATOM 622 O O . SER A 1 94 ? -31.499 14.355 11.338 1.00 44.94 94 SER A O 1
ATOM 624 N N . SER A 1 95 ? -30.135 16.127 11.570 1.00 47.09 95 SER A N 1
ATOM 625 C CA . SER A 1 95 ? -29.062 15.638 10.721 1.00 47.09 95 SER A CA 1
ATOM 626 C C . SER A 1 95 ? -28.434 14.451 11.439 1.00 47.09 95 SER A C 1
ATOM 628 O O . SER A 1 95 ? -27.583 14.621 12.312 1.00 47.09 95 SER A O 1
ATOM 630 N N . SER A 1 96 ? -28.892 13.243 11.122 1.00 47.56 96 SER A N 1
ATOM 631 C CA . SER A 1 96 ? -28.196 12.019 11.485 1.00 47.56 96 SER A CA 1
ATOM 632 C C . SER A 1 96 ? -26.900 12.012 10.683 1.00 47.56 96 SER A C 1
ATOM 634 O O . SER A 1 96 ? -26.854 11.496 9.566 1.00 47.56 96 SER A O 1
ATOM 636 N N . SER A 1 97 ? -25.867 12.681 11.196 1.00 57.53 97 SER A N 1
ATOM 637 C CA . SER A 1 97 ? -24.534 12.601 10.624 1.00 57.53 97 SER A CA 1
ATOM 638 C C . SER A 1 97 ? -24.083 11.160 10.803 1.00 57.53 97 SER A C 1
ATOM 640 O O . SER A 1 97 ? -23.693 10.759 11.902 1.00 57.53 97 SER A O 1
ATOM 642 N N . SER A 1 98 ? -24.206 10.357 9.745 1.00 65.38 98 SER A N 1
ATOM 643 C CA . SER A 1 98 ? -23.517 9.076 9.683 1.00 65.38 98 SER A CA 1
ATOM 644 C C . SER A 1 98 ? -22.045 9.334 10.009 1.00 65.38 98 SER A C 1
ATOM 646 O O . SER A 1 98 ? -21.512 10.348 9.538 1.00 65.38 98 SER A O 1
ATOM 648 N N . PRO A 1 99 ? -21.393 8.481 10.817 1.00 71.38 99 PRO A N 1
ATOM 649 C CA . PRO A 1 99 ? -19.973 8.641 11.086 1.00 71.38 99 PRO A CA 1
ATOM 650 C C . PRO A 1 99 ? -19.215 8.759 9.755 1.00 71.38 99 PRO A C 1
ATOM 652 O O . PRO A 1 99 ? -19.633 8.144 8.764 1.00 71.38 99 PRO A O 1
ATOM 655 N N . PRO A 1 100 ? -18.154 9.584 9.696 1.00 75.12 100 PRO A N 1
ATOM 656 C CA . PRO A 1 100 ? -17.374 9.726 8.478 1.00 75.12 100 PRO A CA 1
ATOM 657 C C . PRO A 1 100 ? -16.896 8.342 8.018 1.00 75.12 100 PRO A C 1
ATOM 659 O O . PRO A 1 100 ? -16.585 7.492 8.860 1.00 75.12 100 PRO A O 1
ATOM 662 N N . PRO A 1 101 ? -16.876 8.086 6.699 1.00 84.50 101 PRO A N 1
ATOM 663 C CA . PRO A 1 101 ? -16.482 6.786 6.185 1.00 84.50 101 PRO A CA 1
ATOM 664 C C . PRO A 1 101 ? -15.063 6.457 6.644 1.00 84.50 101 PRO A C 1
ATOM 666 O O . PRO A 1 101 ? -14.183 7.320 6.656 1.00 84.50 101 PRO A O 1
ATOM 669 N N . LEU A 1 102 ? -14.849 5.191 6.995 1.00 94.06 102 LEU A N 1
ATOM 670 C CA . LEU A 1 102 ? -13.530 4.648 7.308 1.00 94.06 102 LEU A CA 1
ATOM 671 C C . LEU A 1 102 ? -12.563 5.002 6.173 1.00 94.06 102 LEU A C 1
ATOM 673 O O . LEU A 1 102 ? -12.894 4.806 5.004 1.00 94.06 102 LEU A O 1
ATOM 677 N N . ARG A 1 103 ? -11.387 5.543 6.503 1.00 97.44 103 ARG A N 1
ATOM 678 C CA . ARG A 1 103 ? -10.408 6.007 5.512 1.00 97.44 103 ARG A CA 1
ATOM 679 C C . ARG A 1 103 ? -9.195 5.086 5.461 1.00 97.44 103 ARG A C 1
ATOM 681 O O . ARG A 1 103 ? -8.503 4.915 6.460 1.00 97.44 103 ARG A O 1
ATOM 688 N N . VAL A 1 104 ? -8.935 4.509 4.292 1.00 98.50 104 VAL A N 1
ATOM 689 C CA . VAL A 1 104 ? -7.764 3.669 4.008 1.00 98.50 104 VAL A CA 1
ATOM 690 C C . VAL A 1 104 ? -6.751 4.473 3.201 1.00 98.50 104 VAL A C 1
ATOM 692 O O . VAL A 1 104 ? -7.108 5.122 2.219 1.00 98.50 104 VAL A O 1
ATOM 695 N N . LEU A 1 105 ? -5.481 4.409 3.587 1.00 98.75 105 LEU A N 1
ATOM 696 C CA . LEU A 1 105 ? -4.376 5.003 2.843 1.00 98.75 105 LEU A CA 1
ATOM 697 C C . LEU A 1 105 ? -3.653 3.920 2.036 1.00 98.75 105 LEU A C 1
ATOM 699 O O . LEU A 1 105 ? -3.082 2.997 2.611 1.00 98.75 105 LEU A O 1
ATOM 703 N N . CYS A 1 106 ? -3.675 4.035 0.712 1.00 98.69 106 CYS A N 1
ATOM 704 C CA . CYS A 1 106 ? -2.947 3.181 -0.215 1.00 98.69 106 CYS A CA 1
ATOM 705 C C . CYS A 1 106 ? -1.632 3.848 -0.640 1.00 98.69 106 CYS A C 1
ATOM 707 O O . CYS A 1 106 ? -1.632 4.919 -1.245 1.00 98.69 106 CYS A O 1
ATOM 709 N N . LEU A 1 107 ? -0.506 3.212 -0.327 1.00 98.81 107 LEU A N 1
ATOM 710 C CA . LEU A 1 107 ? 0.844 3.713 -0.567 1.00 98.81 107 LEU A CA 1
ATOM 711 C C . LEU A 1 107 ? 1.539 2.884 -1.651 1.00 98.81 107 LEU A C 1
ATOM 713 O O . LEU A 1 107 ? 1.704 1.668 -1.523 1.00 98.81 107 LEU A O 1
ATOM 717 N N . HIS A 1 108 ? 1.996 3.558 -2.702 1.00 98.31 108 HIS A N 1
ATOM 718 C CA . HIS A 1 108 ? 2.756 2.972 -3.801 1.00 98.31 108 HIS A CA 1
ATOM 719 C C . HIS A 1 108 ? 4.197 3.474 -3.753 1.00 98.31 108 HIS A C 1
ATOM 721 O O . HIS A 1 108 ? 4.476 4.660 -3.930 1.00 98.31 108 HIS A O 1
ATOM 727 N N . GLY A 1 109 ? 5.122 2.561 -3.492 1.00 96.62 109 GLY A N 1
ATOM 728 C CA . GLY A 1 109 ? 6.540 2.859 -3.391 1.00 96.62 109 GLY A CA 1
ATOM 729 C C . GLY A 1 109 ? 7.231 2.964 -4.744 1.00 96.62 109 GLY A C 1
ATOM 730 O O . GLY A 1 109 ? 6.606 2.997 -5.811 1.00 96.62 109 GLY A O 1
ATOM 731 N N . VAL A 1 110 ? 8.559 2.980 -4.675 1.00 94.69 110 VAL A N 1
ATOM 732 C CA . VAL A 1 110 ? 9.435 3.303 -5.799 1.00 94.69 110 VAL A CA 1
ATOM 733 C C . VAL A 1 110 ? 9.141 2.483 -7.061 1.00 94.69 110 VAL A C 1
ATOM 735 O O . VAL A 1 110 ? 8.959 1.262 -7.032 1.00 94.69 110 VAL A O 1
ATOM 738 N N . THR A 1 111 ? 9.167 3.168 -8.200 1.00 91.25 111 THR A N 1
ATOM 739 C CA . THR A 1 111 ? 8.946 2.693 -9.574 1.00 91.25 111 THR A CA 1
ATOM 740 C C . THR A 1 111 ? 7.522 2.271 -9.940 1.00 91.25 111 THR A C 1
ATOM 742 O O . THR A 1 111 ? 7.309 1.794 -11.060 1.00 91.25 111 THR A O 1
ATOM 745 N N . SER A 1 112 ? 6.542 2.445 -9.047 1.00 91.44 112 SER A N 1
ATOM 746 C CA . SER A 1 112 ? 5.133 2.116 -9.330 1.00 91.44 112 SER A CA 1
ATOM 747 C C . SER A 1 112 ? 4.524 3.001 -10.425 1.00 91.44 112 SER A C 1
ATOM 749 O O . SER A 1 112 ? 3.658 2.560 -11.178 1.00 91.44 112 SER A O 1
ATOM 751 N N . ASP A 1 113 ? 5.031 4.222 -10.589 1.00 92.00 113 ASP A N 1
ATOM 752 C CA . ASP A 1 113 ? 4.675 5.156 -11.665 1.00 92.00 113 ASP A CA 1
ATOM 753 C C . ASP A 1 113 ? 4.954 4.596 -13.071 1.00 92.00 113 ASP A C 1
ATOM 755 O O . ASP A 1 113 ? 4.365 5.033 -14.060 1.00 92.00 113 ASP A O 1
ATOM 759 N N . MET A 1 114 ? 5.821 3.586 -13.169 1.00 91.94 114 MET A N 1
ATOM 760 C CA . MET A 1 114 ? 6.178 2.934 -14.427 1.00 91.94 114 MET A CA 1
ATOM 761 C C . MET A 1 114 ? 5.301 1.718 -14.778 1.00 91.94 114 MET A C 1
ATOM 763 O O . MET A 1 114 ? 5.567 1.035 -15.777 1.00 91.94 114 MET A O 1
ATOM 767 N N . TYR A 1 115 ? 4.260 1.416 -13.997 1.00 90.69 115 TYR A N 1
ATOM 768 C CA . TYR A 1 115 ? 3.282 0.378 -14.342 1.00 90.69 115 TYR A CA 1
ATOM 769 C C . TYR A 1 115 ? 2.583 0.674 -15.679 1.00 90.69 115 TYR A C 1
ATOM 771 O O . TYR A 1 115 ? 2.329 1.824 -16.040 1.00 90.69 115 TYR A O 1
ATOM 779 N N . GLY A 1 116 ? 2.341 -0.377 -16.465 1.00 84.62 116 GLY A N 1
ATOM 780 C CA . GLY A 1 116 ? 1.855 -0.292 -17.847 1.00 84.62 116 GLY A CA 1
ATOM 781 C C . GLY A 1 116 ? 2.907 0.127 -18.886 1.00 84.62 116 GLY A C 1
ATOM 782 O O . GLY A 1 116 ? 2.639 0.055 -20.082 1.00 84.62 116 GLY A O 1
ATOM 783 N N . ARG A 1 117 ? 4.116 0.528 -18.460 1.00 80.81 117 ARG A N 1
ATOM 784 C CA . ARG A 1 117 ? 5.240 0.900 -19.348 1.00 80.81 117 ARG A CA 1
ATOM 785 C C . ARG A 1 117 ? 6.446 -0.035 -19.249 1.00 80.81 117 ARG A C 1
ATOM 787 O O . ARG A 1 117 ? 7.365 0.058 -20.059 1.00 80.81 117 ARG A O 1
ATOM 794 N N . ARG A 1 118 ? 6.467 -0.931 -18.260 1.00 68.25 118 ARG A N 1
ATOM 795 C CA . ARG A 1 118 ? 7.537 -1.916 -18.030 1.00 68.25 118 ARG A CA 1
ATOM 796 C C . ARG A 1 118 ? 7.058 -3.330 -18.361 1.00 68.25 118 ARG A C 1
ATOM 798 O O . ARG A 1 118 ? 5.864 -3.567 -18.469 1.00 68.25 118 ARG A O 1
ATOM 805 N N . GLY A 1 119 ? 8.016 -4.240 -18.567 1.00 61.47 119 GLY A N 1
ATOM 806 C CA . GLY A 1 119 ? 7.820 -5.572 -19.156 1.00 61.47 119 GLY A CA 1
ATOM 807 C C . GLY A 1 119 ? 6.753 -6.481 -18.522 1.00 61.47 119 GLY A C 1
ATOM 808 O O . GLY A 1 119 ? 6.156 -6.185 -17.492 1.00 61.47 119 GLY A O 1
ATOM 809 N N . VAL A 1 120 ? 6.571 -7.650 -19.144 1.00 62.47 120 VAL A N 1
ATOM 810 C CA . VAL A 1 120 ? 5.417 -8.569 -19.010 1.00 62.47 120 VAL A CA 1
ATOM 811 C C . VAL A 1 120 ? 5.018 -8.930 -17.567 1.00 62.47 120 VAL A C 1
ATOM 813 O O . VAL A 1 120 ? 3.840 -9.148 -17.304 1.00 62.47 120 VAL A O 1
ATOM 816 N N . LEU A 1 121 ? 5.963 -8.949 -16.620 1.00 62.41 121 LEU A N 1
ATOM 817 C CA . LEU A 1 121 ? 5.752 -9.347 -15.217 1.00 62.41 121 LEU A CA 1
ATOM 818 C C . LEU A 1 121 ? 4.671 -8.551 -14.459 1.00 62.41 121 LEU A C 1
ATOM 820 O O . LEU A 1 121 ? 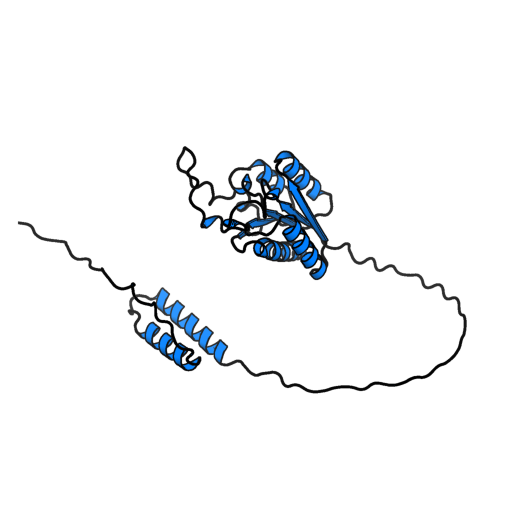4.118 -9.085 -13.503 1.00 62.41 121 LEU A O 1
ATOM 824 N N . TYR A 1 122 ? 4.377 -7.308 -14.855 1.00 65.56 122 TYR A N 1
ATOM 825 C CA . TYR A 1 122 ? 3.374 -6.454 -14.191 1.00 65.56 122 TYR A CA 1
ATOM 826 C C . TYR A 1 122 ? 2.093 -6.267 -15.015 1.00 65.56 122 TYR A C 1
ATOM 828 O O . TYR A 1 122 ? 1.126 -5.679 -14.533 1.00 65.56 122 TYR A O 1
ATOM 836 N N . GLY A 1 123 ? 2.065 -6.809 -16.235 1.00 74.81 123 GLY A N 1
ATOM 837 C CA . GLY A 1 123 ? 0.962 -6.633 -17.169 1.00 74.81 123 GLY A CA 1
ATOM 838 C C . GLY A 1 123 ? 0.843 -5.205 -17.727 1.00 74.81 123 GLY A C 1
ATOM 839 O O . GLY A 1 123 ? 1.670 -4.337 -17.444 1.00 74.81 123 GLY A O 1
ATOM 840 N N . PRO A 1 124 ? -0.183 -4.959 -18.557 1.00 86.19 124 PRO A N 1
ATOM 841 C CA . PRO A 1 124 ? -0.396 -3.669 -19.213 1.00 86.19 124 PRO A CA 1
ATOM 842 C C . PRO A 1 124 ? -1.052 -2.619 -18.304 1.00 86.19 124 PRO A C 1
ATOM 844 O O . PRO A 1 124 ? -1.188 -1.468 -18.712 1.00 86.19 124 PRO A O 1
ATOM 847 N N . THR A 1 125 ? -1.493 -3.002 -17.103 1.00 89.75 125 THR A N 1
ATOM 848 C CA . THR A 1 125 ? -2.263 -2.122 -16.222 1.00 89.75 125 THR A CA 1
ATOM 849 C C . THR A 1 125 ? -1.399 -0.982 -15.691 1.00 89.75 125 THR A C 1
ATOM 851 O O . THR A 1 125 ? -0.308 -1.213 -15.169 1.00 89.75 125 THR A O 1
ATOM 854 N N . THR A 1 126 ? -1.889 0.250 -15.810 1.00 94.44 126 THR A N 1
ATOM 855 C CA . THR A 1 126 ? -1.222 1.445 -15.278 1.00 94.44 126 THR A CA 1
ATOM 856 C C . THR A 1 126 ? -1.558 1.663 -13.806 1.00 94.44 126 THR A C 1
ATOM 858 O O . THR A 1 126 ? -2.579 1.183 -13.314 1.00 94.44 126 THR A O 1
ATOM 861 N N . LEU A 1 127 ? -0.737 2.447 -13.105 1.00 95.44 127 LEU A N 1
ATOM 862 C CA . LEU A 1 127 ? -1.019 2.829 -11.719 1.00 95.44 127 LEU A CA 1
ATOM 863 C C . LEU A 1 127 ? -2.383 3.531 -11.584 1.00 95.44 127 LEU A C 1
ATOM 865 O O . LEU A 1 127 ? -3.193 3.139 -10.757 1.00 95.44 127 LEU A O 1
ATOM 869 N N . ALA A 1 128 ? -2.701 4.455 -12.495 1.00 96.31 128 ALA A N 1
ATOM 870 C CA . ALA A 1 128 ? -3.992 5.147 -12.504 1.00 96.31 128 ALA A CA 1
ATOM 871 C C . ALA A 1 128 ? -5.199 4.197 -12.647 1.00 96.31 128 ALA A C 1
ATOM 873 O O . ALA A 1 128 ? -6.270 4.461 -12.104 1.00 96.31 128 ALA A O 1
ATOM 874 N N . GLN A 1 129 ? -5.050 3.084 -13.375 1.00 96.31 129 GLN A N 1
ATOM 875 C CA . GLN A 1 129 ? -6.103 2.069 -13.476 1.00 96.31 129 GLN A CA 1
ATOM 876 C C . GLN A 1 129 ? -6.259 1.271 -12.177 1.00 96.31 129 GLN A C 1
ATOM 878 O O . GLN A 1 129 ? -7.380 0.903 -11.830 1.00 96.31 129 GLN A O 1
ATOM 883 N N . ILE A 1 130 ? -5.161 1.020 -11.459 1.00 96.56 130 ILE A N 1
ATOM 884 C CA . ILE A 1 130 ? -5.187 0.383 -10.136 1.00 96.56 130 ILE A CA 1
ATOM 885 C C . ILE A 1 130 ? -5.899 1.304 -9.138 1.00 96.56 130 ILE A C 1
ATOM 887 O O . ILE A 1 130 ? -6.834 0.859 -8.475 1.00 96.56 130 ILE A O 1
ATOM 891 N N . ASP A 1 131 ? -5.538 2.588 -9.100 1.00 98.12 131 ASP A N 1
ATOM 892 C CA . ASP A 1 131 ? -6.156 3.584 -8.215 1.00 98.12 131 ASP A CA 1
ATOM 893 C C . ASP A 1 131 ? -7.663 3.713 -8.484 1.00 98.12 131 ASP A C 1
ATOM 895 O O . ASP A 1 131 ? -8.477 3.730 -7.559 1.00 98.12 131 ASP A O 1
ATOM 899 N N . ALA A 1 132 ? -8.065 3.726 -9.760 1.00 97.69 132 ALA A N 1
ATOM 900 C CA . ALA A 1 132 ? -9.473 3.761 -10.148 1.00 97.69 132 ALA A CA 1
ATOM 901 C C . ALA A 1 132 ? -10.238 2.495 -9.717 1.00 97.69 132 ALA A C 1
ATOM 903 O O . ALA A 1 132 ? -11.377 2.588 -9.252 1.00 97.69 132 ALA A O 1
ATOM 904 N N . ALA A 1 133 ? -9.625 1.313 -9.843 1.00 97.00 133 ALA A N 1
ATOM 905 C CA . ALA A 1 133 ? -10.222 0.057 -9.389 1.00 97.00 133 ALA A CA 1
ATOM 906 C C . ALA A 1 133 ? -10.389 0.028 -7.861 1.00 97.00 133 ALA A C 1
ATOM 908 O O . ALA A 1 133 ? -11.446 -0.370 -7.361 1.00 97.00 133 ALA A O 1
ATOM 909 N N . LEU A 1 134 ? -9.388 0.519 -7.123 1.00 98.31 134 LEU A N 1
ATOM 910 C CA . LEU A 1 134 ? -9.451 0.676 -5.671 1.00 98.31 134 LEU A CA 1
ATOM 911 C C . LEU A 1 134 ? -10.545 1.656 -5.254 1.00 98.31 134 LEU A C 1
ATOM 913 O O . LEU A 1 134 ? -11.330 1.329 -4.369 1.00 98.31 134 LEU A O 1
ATOM 917 N N . ALA A 1 135 ? -10.659 2.810 -5.914 1.00 98.12 135 ALA A N 1
ATOM 918 C CA . ALA A 1 135 ? -11.716 3.782 -5.639 1.00 98.12 135 ALA A CA 1
ATOM 919 C C . ALA A 1 135 ? -13.118 3.193 -5.875 1.00 98.12 135 ALA A C 1
ATOM 921 O O . ALA A 1 135 ? -14.014 3.349 -5.044 1.00 98.12 135 ALA A O 1
ATOM 922 N N . ALA A 1 136 ? -13.305 2.451 -6.971 1.00 97.94 136 ALA A N 1
ATOM 923 C CA . ALA A 1 136 ? -14.569 1.778 -7.266 1.00 97.94 136 ALA A CA 1
ATOM 924 C C . ALA A 1 136 ? -14.905 0.679 -6.242 1.00 97.94 136 ALA A C 1
ATOM 926 O O . ALA A 1 136 ? -16.070 0.496 -5.880 1.00 97.94 136 ALA A O 1
ATOM 927 N N . LEU A 1 137 ? -13.906 -0.066 -5.763 1.00 98.06 137 LEU A N 1
ATOM 928 C CA . LEU A 1 137 ? -14.092 -1.050 -4.698 1.00 98.06 137 LEU A CA 1
ATOM 929 C C . LEU A 1 137 ? -14.394 -0.374 -3.354 1.00 98.06 137 LEU A C 1
ATOM 931 O O . LEU A 1 137 ? -15.346 -0.772 -2.692 1.00 98.06 137 LEU A O 1
ATOM 935 N N . ALA A 1 138 ? -13.658 0.672 -2.982 1.00 97.69 138 ALA A N 1
ATOM 936 C CA . ALA A 1 138 ? -13.878 1.437 -1.756 1.00 97.69 138 ALA A CA 1
ATOM 937 C C . ALA A 1 138 ? -15.311 1.987 -1.681 1.00 97.69 138 ALA A C 1
ATOM 939 O O . ALA A 1 138 ? -15.989 1.806 -0.669 1.00 97.69 138 ALA A O 1
ATOM 940 N N . ALA A 1 139 ? -15.821 2.530 -2.793 1.00 97.31 139 ALA A N 1
ATOM 941 C CA . ALA A 1 139 ? -17.207 2.983 -2.900 1.00 97.31 139 ALA A CA 1
ATOM 942 C C . ALA A 1 139 ? -18.219 1.853 -2.633 1.00 97.31 139 ALA A C 1
ATOM 944 O O . ALA A 1 139 ? -19.194 2.057 -1.912 1.00 97.31 139 ALA A O 1
ATOM 945 N N . ARG A 1 140 ? -17.973 0.640 -3.150 1.00 97.44 140 ARG A N 1
ATOM 946 C CA . ARG A 1 140 ? -18.817 -0.539 -2.867 1.00 97.44 140 ARG A CA 1
ATOM 947 C C . ARG A 1 140 ? -18.738 -1.001 -1.411 1.00 97.44 140 ARG A C 1
ATOM 949 O O . ARG A 1 140 ? -19.694 -1.596 -0.926 1.00 97.44 140 ARG A O 1
ATOM 956 N N . LEU A 1 141 ? -17.617 -0.757 -0.737 1.00 96.75 141 LEU A N 1
ATOM 957 C CA . LEU A 1 141 ? -17.407 -1.100 0.672 1.00 96.75 141 LEU A CA 1
ATOM 958 C C . LEU A 1 141 ? -17.876 -0.007 1.642 1.00 96.75 141 LEU A C 1
ATOM 960 O O . LEU A 1 141 ? -17.858 -0.234 2.848 1.00 96.75 141 LEU A O 1
ATOM 964 N N . GLY A 1 142 ? -18.301 1.158 1.142 1.00 96.62 142 GLY A N 1
ATOM 965 C CA . GLY A 1 142 ? -18.705 2.287 1.982 1.00 96.62 142 GLY A CA 1
ATOM 966 C C . GLY A 1 142 ? -17.537 2.944 2.726 1.00 96.62 142 GLY A C 1
ATOM 967 O O . GLY A 1 142 ? -17.733 3.491 3.809 1.00 96.62 142 GLY A O 1
ATOM 968 N N . VAL A 1 143 ? -16.324 2.876 2.167 1.00 97.38 143 VAL A N 1
ATOM 969 C CA . VAL A 1 143 ? -15.097 3.446 2.749 1.00 97.38 143 VAL A CA 1
ATOM 970 C C . VAL A 1 143 ? -14.469 4.461 1.794 1.00 97.38 143 VAL A C 1
ATOM 972 O O . VAL A 1 143 ? -14.734 4.452 0.591 1.00 97.38 143 VAL A O 1
ATOM 975 N N . ALA A 1 144 ? -13.614 5.333 2.318 1.00 97.31 144 ALA A N 1
ATOM 976 C CA . ALA A 1 144 ? -12.761 6.204 1.519 1.00 97.31 144 ALA A CA 1
ATOM 977 C C . ALA A 1 144 ? -11.390 5.548 1.319 1.00 97.31 144 ALA A C 1
ATOM 979 O O . ALA A 1 144 ? -10.846 4.948 2.246 1.00 97.31 144 ALA A O 1
ATOM 980 N N . VAL A 1 145 ? -10.809 5.696 0.128 1.00 98.25 145 VAL A N 1
ATOM 981 C CA . VAL A 1 145 ? -9.417 5.321 -0.137 1.00 98.25 145 VAL A CA 1
ATOM 982 C C . VAL A 1 145 ? -8.667 6.516 -0.709 1.00 98.25 145 VAL A C 1
ATOM 984 O O . VAL A 1 145 ? -9.136 7.156 -1.648 1.00 98.25 145 VAL A O 1
ATOM 987 N N . GLU A 1 146 ? -7.511 6.825 -0.135 1.00 98.38 146 GLU A N 1
ATOM 988 C CA . GLU A 1 146 ? -6.555 7.775 -0.702 1.00 98.38 146 GLU A CA 1
ATOM 989 C C . GLU A 1 146 ? -5.376 6.996 -1.268 1.00 98.38 146 GLU A C 1
ATOM 991 O O . GLU A 1 146 ? -4.781 6.199 -0.552 1.00 98.38 146 GLU A O 1
ATOM 996 N N . CYS A 1 147 ? -5.028 7.231 -2.531 1.00 98.62 147 CYS A N 1
ATOM 997 C CA . CYS A 1 147 ? -3.846 6.634 -3.148 1.00 98.62 147 CYS A CA 1
ATOM 998 C C . CYS A 1 147 ? -2.729 7.680 -3.218 1.00 98.62 147 CYS A C 1
ATOM 1000 O O . CYS A 1 147 ? -2.949 8.799 -3.682 1.00 98.62 147 CYS A O 1
ATOM 1002 N N . TYR A 1 148 ? -1.535 7.313 -2.763 1.00 98.69 148 TYR A N 1
ATOM 1003 C CA . TYR A 1 148 ? -0.344 8.154 -2.796 1.00 98.69 148 TYR A CA 1
ATOM 1004 C C . TYR A 1 148 ? 0.841 7.356 -3.336 1.00 98.69 148 TYR A C 1
ATOM 1006 O O . TYR A 1 148 ? 1.092 6.226 -2.915 1.00 98.69 148 TYR A O 1
ATOM 1014 N N . ALA A 1 149 ? 1.580 7.951 -4.269 1.00 98.25 149 ALA A N 1
ATOM 1015 C CA . ALA A 1 149 ? 2.721 7.328 -4.920 1.00 98.25 149 ALA A CA 1
ATOM 1016 C C . ALA A 1 149 ? 3.916 8.277 -4.933 1.00 98.25 149 ALA A C 1
ATOM 1018 O O . ALA A 1 149 ? 3.765 9.465 -5.219 1.00 98.25 149 ALA A O 1
ATOM 1019 N N . THR A 1 150 ? 5.110 7.752 -4.667 1.00 98.31 150 THR A N 1
ATOM 1020 C CA . THR A 1 150 ? 6.348 8.530 -4.766 1.00 98.31 150 THR A CA 1
ATOM 1021 C C . THR A 1 150 ? 7.557 7.638 -5.028 1.00 98.31 150 THR A C 1
ATOM 1023 O O . THR A 1 150 ? 7.587 6.462 -4.663 1.00 98.31 150 THR A O 1
ATOM 1026 N N . ASN A 1 151 ? 8.570 8.227 -5.663 1.00 97.75 151 ASN A N 1
ATOM 1027 C CA . ASN A 1 151 ? 9.896 7.637 -5.834 1.00 97.75 151 ASN A CA 1
ATOM 1028 C C . ASN A 1 151 ? 10.888 8.095 -4.753 1.00 97.75 151 ASN A C 1
ATOM 1030 O O . ASN A 1 151 ? 12.017 7.609 -4.715 1.00 97.75 151 ASN A O 1
ATOM 1034 N N . GLU A 1 152 ? 10.475 9.011 -3.878 1.00 98.25 152 GLU A N 1
ATOM 1035 C CA . GLU A 1 152 ? 11.304 9.598 -2.831 1.00 98.25 152 GLU A CA 1
ATOM 1036 C C . GLU A 1 152 ? 10.966 8.980 -1.473 1.00 98.25 152 GLU A C 1
ATOM 1038 O O . GLU A 1 152 ? 9.837 9.068 -0.991 1.00 98.25 152 GLU A O 1
ATOM 1043 N N . GLU A 1 153 ? 11.960 8.356 -0.843 1.00 98.12 153 GLU A N 1
ATOM 1044 C CA . GLU A 1 153 ? 11.788 7.649 0.431 1.00 98.12 153 GLU A CA 1
ATOM 1045 C C . GLU A 1 153 ? 11.377 8.600 1.566 1.00 98.12 153 GLU A C 1
ATOM 1047 O O . GLU A 1 153 ? 10.471 8.285 2.334 1.00 98.12 153 GLU A O 1
ATOM 1052 N N . GLY A 1 154 ? 11.976 9.796 1.625 1.00 98.31 154 GLY A N 1
ATOM 1053 C CA . GLY A 1 154 ? 11.616 10.823 2.607 1.00 98.31 154 GLY A CA 1
ATOM 1054 C C . GLY A 1 154 ? 10.163 11.283 2.469 1.00 98.31 154 GLY A C 1
ATOM 1055 O O . GLY A 1 154 ? 9.433 11.299 3.452 1.00 98.31 154 GLY A O 1
ATOM 1056 N N . ALA A 1 155 ? 9.703 11.540 1.241 1.00 98.50 155 ALA A N 1
ATOM 1057 C CA . ALA A 1 155 ? 8.316 11.930 0.990 1.00 98.50 155 ALA A CA 1
ATOM 1058 C C . ALA A 1 155 ? 7.317 10.822 1.381 1.00 98.50 155 ALA A C 1
ATOM 1060 O O . ALA A 1 155 ? 6.232 11.107 1.890 1.00 98.50 155 ALA A O 1
ATOM 1061 N N . MET A 1 156 ? 7.689 9.551 1.187 1.00 98.69 156 MET A N 1
ATOM 1062 C CA . MET A 1 156 ? 6.891 8.416 1.655 1.00 98.69 156 MET A CA 1
ATOM 1063 C C . MET A 1 156 ? 6.827 8.377 3.188 1.00 98.69 156 MET A C 1
ATOM 1065 O O . MET A 1 156 ? 5.738 8.221 3.738 1.00 98.69 156 MET A O 1
ATOM 1069 N N . ALA A 1 157 ? 7.957 8.558 3.877 1.00 98.56 157 ALA A N 1
ATOM 1070 C CA . ALA A 1 157 ? 7.993 8.631 5.338 1.00 98.56 157 ALA A CA 1
ATOM 1071 C C . ALA A 1 157 ? 7.133 9.790 5.870 1.00 98.56 157 ALA A C 1
ATOM 1073 O O . ALA A 1 157 ? 6.311 9.583 6.758 1.00 98.56 157 ALA A O 1
ATOM 1074 N N . ASP A 1 158 ? 7.227 10.976 5.267 1.00 98.56 158 ASP A N 1
ATOM 1075 C CA . ASP A 1 158 ? 6.414 12.138 5.641 1.00 98.56 158 ASP A CA 1
ATOM 1076 C C . ASP A 1 158 ? 4.915 11.877 5.452 1.00 98.56 158 ASP A C 1
ATOM 1078 O O . ASP A 1 158 ? 4.104 12.206 6.325 1.00 98.56 158 ASP A O 1
ATOM 1082 N N . ARG A 1 159 ? 4.525 11.219 4.351 1.00 98.62 159 ARG A N 1
ATOM 1083 C CA . ARG A 1 159 ? 3.127 10.818 4.149 1.00 98.62 159 ARG A CA 1
ATOM 1084 C C . ARG A 1 159 ? 2.673 9.812 5.202 1.00 98.62 159 ARG A C 1
ATOM 1086 O O . ARG A 1 159 ? 1.542 9.926 5.677 1.00 98.62 159 ARG A O 1
ATOM 1093 N N . ILE A 1 160 ? 3.517 8.848 5.563 1.00 98.62 160 ILE A N 1
ATOM 1094 C CA . ILE A 1 160 ? 3.224 7.878 6.624 1.00 98.62 160 ILE A CA 1
ATOM 1095 C C . ILE A 1 160 ? 3.040 8.603 7.963 1.00 98.62 160 ILE A C 1
ATOM 1097 O O . ILE A 1 160 ? 2.050 8.362 8.647 1.00 98.62 160 ILE A O 1
ATOM 1101 N N . HIS A 1 161 ? 3.909 9.553 8.311 1.00 98.50 161 HIS A N 1
ATOM 1102 C CA . HIS A 1 161 ? 3.780 10.335 9.543 1.00 98.50 161 HIS A CA 1
ATOM 1103 C C . HIS A 1 161 ? 2.464 11.121 9.602 1.00 98.50 161 HIS A C 1
ATOM 1105 O O . HIS A 1 161 ? 1.807 11.143 10.642 1.00 98.50 161 HIS A O 1
ATOM 1111 N N . ALA A 1 162 ? 2.029 11.713 8.485 1.00 98.31 162 ALA A N 1
ATOM 1112 C CA . ALA A 1 162 ? 0.746 12.415 8.411 1.00 98.31 162 ALA A CA 1
ATOM 1113 C C . ALA A 1 162 ? -0.464 11.497 8.695 1.00 98.31 162 ALA A C 1
ATOM 1115 O O . ALA A 1 162 ? -1.493 11.967 9.183 1.00 98.31 162 ALA A O 1
ATOM 1116 N N . ALA A 1 163 ? -0.341 10.185 8.454 1.00 97.94 163 ALA A N 1
ATOM 1117 C CA . ALA A 1 163 ? -1.402 9.215 8.726 1.00 97.94 163 ALA A CA 1
ATOM 1118 C C . ALA A 1 163 ? -1.728 9.062 10.226 1.00 97.94 163 ALA A C 1
ATOM 1120 O O . ALA A 1 163 ? -2.806 8.580 10.568 1.00 97.94 163 ALA A O 1
ATOM 1121 N N . LEU A 1 164 ? -0.839 9.503 11.128 1.00 96.31 164 LEU A N 1
ATOM 1122 C CA . LEU A 1 164 ? -1.078 9.479 12.577 1.00 96.31 164 LEU A CA 1
ATOM 1123 C C . LEU A 1 164 ? -2.224 10.393 13.018 1.00 96.31 164 LEU A C 1
ATOM 1125 O O . LEU A 1 164 ? -2.851 10.133 14.044 1.00 96.31 164 LEU A O 1
ATOM 1129 N N . THR A 1 165 ? -2.464 11.485 12.291 1.00 95.38 165 THR A N 1
ATOM 1130 C CA . THR A 1 165 ? -3.366 12.560 12.732 1.00 95.38 165 THR A CA 1
ATOM 1131 C C . THR A 1 165 ? -4.469 12.884 11.731 1.00 95.38 165 THR A C 1
ATOM 1133 O O . THR A 1 165 ? -5.434 13.551 12.096 1.00 95.38 165 THR A O 1
ATOM 1136 N N . ASP A 1 166 ? -4.383 12.389 10.494 1.00 96.06 166 ASP A N 1
ATOM 1137 C CA . ASP A 1 166 ? -5.341 12.696 9.423 1.00 96.06 166 ASP A CA 1
ATOM 1138 C C . ASP A 1 166 ? -6.586 11.778 9.395 1.00 96.06 166 ASP A C 1
ATOM 1140 O O . ASP A 1 166 ? -7.396 11.845 8.468 1.00 96.06 166 ASP A O 1
ATOM 1144 N N . GLY A 1 167 ? -6.745 10.908 10.397 1.00 95.50 167 GLY A N 1
ATOM 1145 C CA . GLY A 1 167 ? -7.873 9.978 10.501 1.00 95.50 167 GLY A CA 1
ATOM 1146 C C . GLY A 1 167 ? -7.748 8.727 9.625 1.00 95.50 167 GLY A C 1
ATOM 1147 O O . GLY A 1 167 ? -8.756 8.083 9.333 1.00 95.50 167 GLY A O 1
ATOM 1148 N N . THR A 1 168 ? -6.539 8.376 9.176 1.00 98.06 168 THR A N 1
ATOM 1149 C CA . THR A 1 168 ? -6.277 7.094 8.503 1.00 98.06 168 THR A CA 1
ATOM 1150 C C . THR A 1 168 ? -6.555 5.918 9.445 1.00 98.06 168 THR A C 1
ATOM 1152 O O . THR A 1 168 ? -5.906 5.756 10.475 1.00 98.06 168 THR A O 1
ATOM 1155 N N . ALA A 1 169 ? -7.499 5.062 9.058 1.00 97.94 169 ALA A N 1
ATOM 1156 C CA . ALA A 1 169 ? -7.937 3.902 9.830 1.00 97.94 169 ALA A CA 1
ATOM 1157 C C . ALA A 1 169 ? -7.221 2.598 9.443 1.00 97.94 169 ALA A C 1
ATOM 1159 O O . ALA A 1 169 ? -7.248 1.649 10.215 1.00 97.94 169 ALA A O 1
ATOM 1160 N N . ALA A 1 170 ? -6.588 2.529 8.268 1.00 98.50 170 ALA A N 1
ATOM 1161 C CA . ALA A 1 170 ? -5.712 1.428 7.858 1.00 98.50 170 ALA A CA 1
ATOM 1162 C C . ALA A 1 170 ? -4.753 1.870 6.752 1.00 98.50 170 ALA A C 1
ATOM 1164 O O . ALA A 1 170 ? -5.077 2.760 5.961 1.00 98.50 170 ALA A O 1
ATOM 1165 N N . VAL A 1 171 ? -3.614 1.186 6.650 1.00 98.75 171 VAL A N 1
ATOM 1166 C CA . VAL A 1 171 ? -2.639 1.371 5.572 1.00 98.75 171 VAL A CA 1
ATOM 1167 C C . VAL A 1 171 ? -2.569 0.122 4.703 1.00 98.75 171 VAL A C 1
ATOM 1169 O O . VAL A 1 171 ? -2.398 -0.992 5.189 1.00 98.75 171 VAL A O 1
ATOM 1172 N N . LEU A 1 172 ? -2.662 0.323 3.396 1.00 98.69 172 LEU A N 1
ATOM 1173 C CA . LEU A 1 172 ? -2.377 -0.653 2.356 1.00 98.69 172 LEU A CA 1
ATOM 1174 C C . LEU A 1 172 ? -1.098 -0.203 1.649 1.00 98.69 172 LEU A C 1
ATOM 1176 O O . LEU A 1 172 ? -1.075 0.887 1.095 1.00 98.69 172 LEU A O 1
ATOM 1180 N N . ILE A 1 173 ? -0.028 -0.994 1.649 1.00 98.69 173 ILE A N 1
ATOM 1181 C CA . ILE A 1 173 ? 1.254 -0.558 1.080 1.00 98.69 173 ILE A CA 1
ATOM 1182 C C . ILE A 1 173 ? 1.862 -1.591 0.138 1.00 98.69 173 ILE A C 1
ATOM 1184 O O . ILE A 1 173 ? 2.036 -2.753 0.491 1.00 98.69 173 ILE A O 1
ATOM 1188 N N . ASN A 1 174 ? 2.264 -1.135 -1.048 1.00 97.94 174 ASN A N 1
ATOM 1189 C CA . ASN A 1 174 ? 3.246 -1.810 -1.891 1.00 97.94 174 ASN A CA 1
ATOM 1190 C C . ASN A 1 174 ? 4.532 -0.974 -1.886 1.00 97.94 174 ASN A C 1
ATOM 1192 O O . ASN A 1 174 ? 4.599 0.002 -2.634 1.00 97.94 174 ASN A O 1
ATOM 1196 N N . PRO A 1 175 ? 5.563 -1.319 -1.093 1.00 96.94 175 PRO A N 1
ATOM 1197 C CA . PRO A 1 175 ? 6.776 -0.504 -1.009 1.00 96.94 175 PRO A CA 1
ATOM 1198 C C . PRO A 1 175 ? 7.652 -0.564 -2.277 1.00 96.94 175 PRO A C 1
ATOM 1200 O O . PRO A 1 175 ? 8.647 0.156 -2.383 1.00 96.94 175 PRO A O 1
ATOM 1203 N N . GLY A 1 176 ? 7.337 -1.428 -3.247 1.00 93.19 176 GLY A N 1
ATOM 1204 C CA . GLY A 1 176 ? 8.184 -1.651 -4.414 1.00 93.19 176 GLY A CA 1
ATOM 1205 C C . GLY A 1 176 ? 9.526 -2.261 -4.008 1.00 93.19 176 GLY A C 1
ATOM 1206 O O . GLY A 1 176 ? 9.572 -3.274 -3.310 1.00 93.19 176 GLY A O 1
ATOM 1207 N N . ALA A 1 177 ? 10.639 -1.662 -4.439 1.00 91.75 177 ALA A N 1
ATOM 1208 C CA . ALA A 1 177 ? 11.969 -2.157 -4.077 1.00 91.75 177 ALA A CA 1
ATOM 1209 C C . ALA A 1 177 ? 12.318 -1.938 -2.592 1.00 91.75 177 ALA A C 1
ATOM 1211 O O . ALA A 1 177 ? 13.065 -2.743 -2.037 1.00 91.75 177 ALA A O 1
ATOM 1212 N N . TRP A 1 178 ? 11.744 -0.913 -1.944 1.00 96.31 178 TRP A N 1
ATOM 1213 C CA . TRP A 1 178 ? 12.002 -0.576 -0.534 1.00 96.31 178 TRP A CA 1
ATOM 1214 C C . TRP A 1 178 ? 11.665 -1.704 0.433 1.00 96.31 178 TRP A C 1
ATOM 1216 O O . TRP A 1 178 ? 12.290 -1.814 1.483 1.00 96.31 178 TRP A O 1
ATOM 1226 N N . THR A 1 179 ? 10.762 -2.591 0.025 1.00 95.31 179 THR A N 1
ATOM 1227 C CA . THR A 1 179 ? 10.432 -3.857 0.686 1.00 95.31 179 THR A CA 1
ATOM 1228 C C . THR A 1 179 ? 11.668 -4.592 1.182 1.00 95.31 179 THR A C 1
ATOM 1230 O O . THR A 1 179 ? 11.650 -5.163 2.261 1.00 95.31 179 THR A O 1
ATOM 1233 N N . HIS A 1 180 ? 12.755 -4.566 0.415 1.00 92.12 180 HIS A N 1
ATOM 1234 C CA . HIS A 1 180 ? 13.911 -5.421 0.654 1.00 92.12 180 HIS A CA 1
ATOM 1235 C C . HIS A 1 180 ? 15.022 -4.770 1.483 1.00 92.12 180 HIS A C 1
ATOM 1237 O O . HIS A 1 180 ? 15.961 -5.460 1.865 1.00 92.12 180 HIS A O 1
ATOM 1243 N N . TYR A 1 181 ? 14.974 -3.456 1.720 1.00 92.38 181 TYR A N 1
ATOM 1244 C CA . TYR A 1 181 ? 16.116 -2.749 2.318 1.00 92.38 181 TYR A CA 1
ATOM 1245 C C . TYR A 1 181 ? 15.774 -1.498 3.132 1.00 92.38 181 TYR A C 1
ATOM 1247 O O . TYR A 1 181 ? 16.628 -1.009 3.869 1.00 92.38 181 TYR A O 1
ATOM 1255 N N . SER A 1 182 ? 14.567 -0.946 3.012 1.00 96.56 182 SER A N 1
ATOM 1256 C CA . SER A 1 182 ? 14.233 0.321 3.659 1.00 96.56 182 SER A CA 1
ATOM 1257 C C . SER A 1 182 ? 13.760 0.110 5.095 1.00 96.56 182 SER A C 1
ATOM 1259 O O . SER A 1 182 ? 12.565 0.016 5.392 1.00 96.56 182 SER A O 1
ATOM 1261 N N . TYR A 1 183 ? 14.721 0.071 6.015 1.00 96.88 183 TYR A N 1
ATOM 1262 C CA . TYR A 1 183 ? 14.413 0.163 7.441 1.00 96.88 183 TYR A CA 1
ATOM 1263 C C . TYR A 1 183 ? 13.800 1.523 7.806 1.00 96.88 183 TYR A C 1
ATOM 1265 O O . TYR A 1 183 ? 12.996 1.582 8.725 1.00 96.88 183 TYR A O 1
ATOM 1273 N N . GLY A 1 184 ? 14.083 2.585 7.039 1.00 98.06 184 GLY A N 1
ATOM 1274 C CA . GLY A 1 184 ? 13.448 3.893 7.221 1.00 98.06 184 GLY A CA 1
ATOM 1275 C C . GLY A 1 184 ? 11.930 3.845 7.031 1.00 98.06 184 GLY A C 1
ATOM 1276 O O . GLY A 1 184 ? 11.190 4.282 7.908 1.00 98.06 184 GLY A O 1
ATOM 1277 N N . ILE A 1 185 ? 11.445 3.249 5.935 1.00 98.44 185 ILE A N 1
ATOM 1278 C CA . ILE A 1 185 ? 10.001 3.077 5.702 1.00 98.44 185 ILE A CA 1
ATOM 1279 C C . ILE A 1 185 ? 9.389 2.098 6.699 1.00 98.44 185 ILE A C 1
ATOM 1281 O O . ILE A 1 185 ? 8.291 2.345 7.191 1.00 98.44 185 ILE A O 1
ATOM 1285 N N . ARG A 1 186 ? 10.087 1.007 7.035 1.00 98.38 186 ARG A N 1
ATOM 1286 C CA . ARG A 1 186 ? 9.641 0.089 8.092 1.00 98.38 186 ARG A CA 1
ATOM 1287 C C . ARG A 1 186 ? 9.414 0.833 9.408 1.00 98.38 186 ARG A C 1
ATOM 1289 O O . ARG A 1 186 ? 8.357 0.678 10.008 1.00 98.38 186 ARG A O 1
ATOM 1296 N N . ASP A 1 187 ? 10.382 1.619 9.855 1.00 98.19 187 ASP A N 1
ATOM 1297 C CA . ASP A 1 187 ? 10.306 2.290 11.150 1.00 98.19 187 ASP A CA 1
ATOM 1298 C C . ASP A 1 187 ? 9.268 3.423 11.121 1.00 98.19 187 ASP A C 1
ATOM 1300 O O . ASP A 1 187 ? 8.521 3.579 12.085 1.00 98.19 187 ASP A O 1
ATOM 1304 N N . ALA A 1 188 ? 9.119 4.127 9.990 1.00 98.44 188 ALA A N 1
ATOM 1305 C CA . ALA A 1 188 ? 8.029 5.081 9.781 1.00 98.44 188 ALA A CA 1
ATOM 1306 C C . ALA A 1 188 ? 6.648 4.408 9.843 1.00 98.44 188 ALA A C 1
ATOM 1308 O O . ALA A 1 188 ? 5.716 4.977 10.394 1.00 98.44 188 ALA A O 1
ATOM 1309 N N . LEU A 1 189 ? 6.488 3.193 9.311 1.00 98.56 189 LEU A N 1
ATOM 1310 C CA . LEU A 1 189 ? 5.237 2.433 9.420 1.00 98.56 189 LEU A CA 1
ATOM 1311 C C . LEU A 1 189 ? 4.995 1.922 10.844 1.00 98.56 189 LEU A C 1
ATOM 1313 O O . LEU A 1 189 ? 3.858 1.911 11.304 1.00 98.56 189 LEU A O 1
ATOM 1317 N N . ALA A 1 190 ? 6.046 1.504 11.550 1.00 97.88 190 ALA A N 1
ATOM 1318 C CA . ALA A 1 190 ? 5.940 0.870 12.862 1.00 97.88 190 ALA A CA 1
ATOM 1319 C C . ALA A 1 190 ? 5.357 1.783 13.957 1.00 97.88 190 ALA A C 1
ATOM 1321 O O . ALA A 1 190 ? 4.901 1.276 14.980 1.00 97.88 190 ALA A O 1
ATOM 1322 N N . ILE A 1 191 ? 5.358 3.106 13.759 1.00 96.75 191 ILE A N 1
ATOM 1323 C CA . ILE A 1 191 ? 4.740 4.055 14.700 1.00 96.75 191 ILE A CA 1
ATOM 1324 C C . ILE A 1 191 ? 3.216 4.148 14.542 1.00 96.75 191 ILE A C 1
ATOM 1326 O O . ILE A 1 191 ? 2.555 4.747 15.389 1.00 96.75 191 ILE A O 1
ATOM 1330 N N . LEU A 1 192 ? 2.648 3.619 13.454 1.00 97.44 192 LEU A N 1
ATOM 1331 C CA . LEU A 1 192 ? 1.211 3.678 13.214 1.00 97.44 192 LEU A CA 1
ATOM 1332 C C . LEU A 1 192 ? 0.457 2.739 14.163 1.00 97.44 192 LEU A C 1
ATOM 1334 O O . LEU A 1 192 ? 0.846 1.595 14.380 1.00 97.44 192 LEU A O 1
ATOM 1338 N N . HIS A 1 193 ? -0.676 3.212 14.684 1.00 95.38 193 HIS A N 1
ATOM 1339 C CA . HIS A 1 193 ? -1.573 2.403 15.519 1.00 95.38 193 HIS A CA 1
ATOM 1340 C C . HIS A 1 193 ? -2.612 1.614 14.699 1.00 95.38 193 HIS A C 1
ATOM 1342 O O . HIS A 1 193 ? -3.239 0.677 15.200 1.00 95.38 193 HIS A O 1
ATOM 1348 N N . CYS A 1 194 ? -2.817 2.003 13.439 1.00 97.50 194 CYS A N 1
ATOM 1349 C CA . CYS A 1 194 ? -3.743 1.353 12.521 1.00 97.50 194 CYS A CA 1
ATOM 1350 C C . CYS A 1 194 ? -3.095 0.126 11.844 1.00 97.50 194 CYS A C 1
ATOM 1352 O O . CYS A 1 194 ? -1.868 0.034 11.762 1.00 97.50 194 CYS A O 1
ATOM 1354 N N . PRO A 1 195 ? -3.885 -0.851 11.363 1.00 98.12 195 PRO A N 1
ATOM 1355 C CA . PRO A 1 195 ? -3.347 -2.042 10.726 1.00 98.12 195 PRO A CA 1
ATOM 1356 C C . PRO A 1 195 ? -2.682 -1.708 9.390 1.00 98.12 195 PRO A C 1
ATOM 1358 O O . PRO A 1 195 ? -3.197 -0.920 8.594 1.00 98.12 195 PRO A O 1
ATOM 1361 N N . ILE A 1 196 ? -1.568 -2.388 9.124 1.00 98.75 196 ILE A N 1
ATOM 1362 C CA . ILE A 1 196 ? -0.806 -2.286 7.878 1.00 98.75 196 ILE A CA 1
ATOM 1363 C C . ILE A 1 196 ? -0.960 -3.588 7.095 1.00 98.75 196 ILE A C 1
ATOM 1365 O O . ILE A 1 196 ? -0.705 -4.668 7.629 1.00 98.75 196 ILE A O 1
ATOM 1369 N N . ILE A 1 197 ? -1.352 -3.496 5.829 1.00 98.75 197 ILE A N 1
ATOM 1370 C CA . ILE A 1 197 ? -1.424 -4.614 4.887 1.00 98.75 197 ILE A CA 1
ATOM 1371 C C . ILE A 1 197 ? -0.362 -4.409 3.813 1.00 98.75 197 ILE A C 1
ATOM 1373 O O . ILE A 1 197 ? -0.395 -3.418 3.085 1.00 98.75 197 ILE A O 1
ATOM 1377 N N . GLU A 1 198 ? 0.571 -5.349 3.696 1.00 98.62 198 GLU A N 1
ATOM 1378 C CA . GLU A 1 198 ? 1.585 -5.328 2.642 1.00 98.62 198 GLU A CA 1
ATOM 1379 C C . GLU A 1 198 ? 1.054 -6.034 1.390 1.00 98.62 198 GLU A C 1
ATOM 1381 O O . GLU A 1 198 ? 0.501 -7.135 1.470 1.00 98.62 198 GLU A O 1
ATOM 1386 N N . VAL A 1 199 ? 1.231 -5.431 0.214 1.00 98.12 199 VAL A N 1
ATOM 1387 C CA . VAL A 1 199 ? 0.786 -6.017 -1.053 1.00 98.12 199 VAL A CA 1
ATOM 1388 C C . VAL A 1 199 ? 1.831 -5.949 -2.150 1.00 98.12 199 VAL A C 1
ATOM 1390 O O . VAL A 1 199 ? 2.527 -4.955 -2.323 1.00 98.12 199 VAL A O 1
ATOM 1393 N N . HIS A 1 200 ? 1.878 -7.011 -2.952 1.00 94.88 200 HIS A N 1
ATOM 1394 C CA . HIS A 1 200 ? 2.748 -7.131 -4.119 1.00 94.88 200 HIS A CA 1
ATOM 1395 C C . HIS A 1 200 ? 1.982 -7.701 -5.310 1.00 94.88 200 HIS A C 1
ATOM 1397 O O . HIS A 1 200 ? 1.300 -8.725 -5.210 1.00 94.88 200 HIS A O 1
ATOM 1403 N N . MET A 1 201 ? 2.132 -7.090 -6.485 1.00 90.75 201 MET A N 1
ATOM 1404 C CA . MET A 1 201 ? 1.524 -7.634 -7.708 1.00 90.75 201 MET A CA 1
ATOM 1405 C C . MET A 1 201 ? 2.161 -8.969 -8.113 1.00 90.75 201 MET A C 1
ATOM 1407 O O . MET A 1 201 ? 1.463 -9.919 -8.458 1.00 90.75 201 MET A O 1
ATOM 1411 N N . SER A 1 202 ? 3.491 -9.063 -8.051 1.00 88.19 202 SER A N 1
ATOM 1412 C CA . SER A 1 202 ? 4.221 -10.296 -8.360 1.00 88.19 202 SER A CA 1
ATOM 1413 C C . SER A 1 202 ? 4.414 -11.166 -7.122 1.00 88.19 202 SER A C 1
ATOM 1415 O O . SER A 1 202 ? 4.472 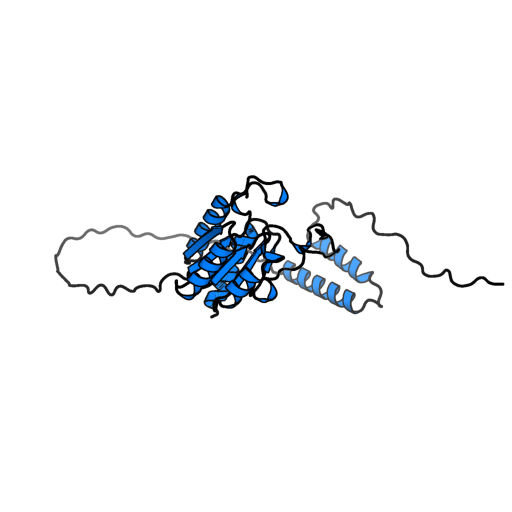-10.651 -6.008 1.00 88.19 202 SER A O 1
ATOM 1417 N N . ASN A 1 203 ? 4.581 -12.476 -7.315 1.00 89.38 203 ASN A N 1
ATOM 1418 C CA . ASN A 1 203 ? 4.987 -13.371 -6.237 1.00 89.38 203 ASN A CA 1
ATOM 1419 C C . ASN A 1 203 ? 6.469 -13.122 -5.940 1.00 89.38 203 ASN A C 1
ATOM 1421 O O . ASN A 1 203 ? 7.322 -13.588 -6.692 1.00 89.38 203 ASN A O 1
ATOM 1425 N N . MET A 1 204 ? 6.764 -12.364 -4.883 1.00 84.56 204 MET A N 1
ATOM 1426 C CA . MET A 1 204 ? 8.138 -12.015 -4.508 1.00 84.56 204 MET A CA 1
ATOM 1427 C C . MET A 1 204 ? 8.991 -13.245 -4.172 1.00 84.56 204 MET A C 1
ATOM 1429 O O . MET A 1 204 ? 10.171 -13.248 -4.503 1.00 84.56 204 MET A O 1
ATOM 1433 N N . HIS A 1 205 ? 8.378 -14.313 -3.649 1.00 84.81 205 HIS A N 1
ATOM 1434 C CA . HIS A 1 205 ? 9.053 -15.561 -3.274 1.00 84.81 205 HIS A CA 1
ATOM 1435 C C . HIS A 1 205 ? 9.382 -16.482 -4.457 1.00 84.81 205 HIS A C 1
ATOM 1437 O O . HIS A 1 205 ? 10.063 -17.488 -4.298 1.00 84.81 205 HIS A O 1
ATOM 1443 N N . ALA A 1 206 ? 8.850 -16.191 -5.645 1.00 81.25 206 ALA A N 1
ATOM 1444 C CA . ALA A 1 206 ? 9.111 -16.974 -6.854 1.00 81.25 206 ALA A CA 1
ATOM 1445 C C . ALA A 1 206 ? 10.096 -16.286 -7.810 1.00 81.25 206 ALA A C 1
ATOM 1447 O O . ALA A 1 206 ? 10.336 -16.795 -8.904 1.00 81.25 206 ALA A O 1
ATOM 1448 N N . ARG A 1 207 ? 10.611 -15.100 -7.459 1.00 70.69 207 ARG A N 1
ATOM 1449 C CA . ARG A 1 207 ? 11.516 -14.343 -8.332 1.00 70.69 207 ARG A CA 1
ATOM 1450 C C . ARG A 1 207 ? 12.953 -14.792 -8.123 1.00 70.69 207 ARG A C 1
ATOM 1452 O O . ARG A 1 207 ? 13.355 -15.027 -6.994 1.00 70.69 207 ARG A O 1
ATOM 1459 N N . GLU A 1 208 ? 13.698 -14.844 -9.228 1.00 57.34 208 GLU A N 1
ATOM 1460 C CA . GLU A 1 208 ? 15.132 -15.132 -9.236 1.00 57.34 208 GLU A CA 1
ATOM 1461 C C . GLU A 1 208 ? 15.880 -14.254 -8.231 1.00 57.34 208 GLU A C 1
ATOM 1463 O O . GLU A 1 208 ? 15.683 -13.031 -8.164 1.00 57.34 208 GLU A O 1
ATOM 1468 N N . ASP A 1 209 ? 16.751 -14.914 -7.478 1.00 51.53 209 ASP A N 1
ATOM 1469 C CA . ASP A 1 209 ? 17.641 -14.335 -6.493 1.00 51.53 209 ASP A CA 1
ATOM 1470 C C . ASP A 1 209 ? 18.467 -13.242 -7.165 1.00 51.53 209 ASP A C 1
ATOM 1472 O O . ASP A 1 209 ? 19.406 -13.506 -7.921 1.00 51.53 209 ASP A O 1
ATOM 1476 N N . MET A 1 210 ? 18.155 -11.978 -6.878 1.00 46.03 210 MET A N 1
ATOM 1477 C CA . MET A 1 210 ? 19.169 -10.945 -7.029 1.00 46.03 210 MET A CA 1
ATOM 1478 C C . MET A 1 210 ? 20.216 -11.209 -5.957 1.00 46.03 210 MET A C 1
ATOM 1480 O O . MET A 1 210 ? 20.141 -10.645 -4.869 1.00 46.03 210 MET A O 1
ATOM 1484 N N . ARG A 1 211 ? 21.166 -12.097 -6.273 1.00 44.00 211 ARG A N 1
ATOM 1485 C CA . ARG A 1 211 ? 22.423 -12.228 -5.547 1.00 44.00 211 ARG A CA 1
ATOM 1486 C C . ARG A 1 211 ? 23.040 -10.839 -5.502 1.00 44.00 211 ARG A C 1
ATOM 1488 O O . ARG A 1 211 ? 23.523 -10.339 -6.518 1.00 44.00 211 ARG A O 1
ATOM 1495 N N . GLY A 1 212 ? 23.019 -10.208 -4.332 1.00 50.34 212 GLY A N 1
ATOM 1496 C CA . GLY A 1 212 ? 23.893 -9.066 -4.085 1.00 50.34 212 GLY A CA 1
ATOM 1497 C C . GLY A 1 212 ? 25.352 -9.474 -4.304 1.00 50.34 212 GLY A C 1
ATOM 1498 O O . GLY A 1 212 ? 25.677 -10.663 -4.333 1.00 50.34 212 GLY A O 1
ATOM 1499 N N . SER A 1 213 ? 26.265 -8.505 -4.379 1.00 47.56 213 SER A N 1
ATOM 1500 C CA . SER A 1 213 ? 27.714 -8.765 -4.477 1.00 47.56 213 SER A CA 1
ATOM 1501 C C . SER A 1 213 ? 28.286 -9.630 -3.331 1.00 47.56 213 SER A C 1
ATOM 1503 O O . SER A 1 213 ? 29.446 -10.020 -3.388 1.00 47.56 213 SER A O 1
ATOM 1505 N N . MET A 1 214 ? 27.476 -9.959 -2.315 1.00 53.25 214 MET A N 1
ATOM 1506 C CA . MET A 1 214 ? 27.783 -10.843 -1.182 1.00 53.25 214 MET A CA 1
ATOM 1507 C C . MET A 1 214 ? 26.851 -12.076 -1.080 1.00 53.25 214 MET A C 1
ATOM 1509 O O . MET A 1 214 ? 26.784 -12.707 -0.035 1.00 53.25 214 MET A O 1
ATOM 1513 N N . GLY A 1 215 ? 26.145 -12.463 -2.149 1.00 47.69 215 GLY A N 1
ATOM 1514 C CA . GLY A 1 215 ? 25.512 -13.787 -2.252 1.00 47.69 215 GLY A CA 1
ATOM 1515 C C . GLY A 1 215 ? 24.159 -13.996 -1.559 1.00 47.69 215 GLY A C 1
ATOM 1516 O O . GLY A 1 215 ? 23.690 -15.130 -1.565 1.00 47.69 215 GLY A O 1
ATOM 1517 N N . GLU A 1 216 ? 23.511 -12.959 -1.021 1.00 52.16 216 GLU A N 1
ATOM 1518 C CA . GLU A 1 216 ? 22.196 -13.102 -0.373 1.00 52.16 216 GLU A CA 1
ATOM 1519 C C . GLU A 1 216 ? 20.998 -12.896 -1.316 1.00 52.16 216 GLU A C 1
ATOM 1521 O O . GLU A 1 216 ? 21.048 -12.137 -2.287 1.00 52.16 216 GLU A O 1
ATOM 1526 N N . GLU A 1 217 ? 19.915 -13.601 -0.989 1.00 56.47 217 GLU A N 1
ATOM 1527 C CA . GLU A 1 217 ? 18.610 -13.682 -1.654 1.00 56.47 217 GLU A CA 1
ATOM 1528 C C . GLU A 1 217 ? 17.754 -12.426 -1.355 1.00 56.47 217 GLU A C 1
ATOM 1530 O O . GLU A 1 217 ? 16.757 -12.467 -0.636 1.00 56.47 217 GLU A O 1
ATOM 1535 N N . ILE A 1 218 ? 18.140 -11.260 -1.887 1.00 60.41 218 ILE A N 1
ATOM 1536 C CA . ILE A 1 218 ? 17.592 -9.951 -1.455 1.00 60.41 218 ILE A CA 1
ATOM 1537 C C . ILE A 1 218 ? 16.060 -9.829 -1.633 1.00 60.41 218 ILE A C 1
ATOM 1539 O O . ILE A 1 218 ? 15.424 -9.027 -0.957 1.00 60.41 218 ILE A O 1
ATOM 1543 N N . ARG A 1 219 ? 15.424 -10.616 -2.514 1.00 66.19 219 ARG A N 1
ATOM 1544 C CA . ARG A 1 219 ? 13.994 -10.449 -2.846 1.00 66.19 219 ARG A CA 1
ATOM 1545 C C . ARG A 1 219 ? 13.004 -11.313 -2.061 1.00 66.19 219 ARG A C 1
ATOM 1547 O O . ARG A 1 219 ? 11.804 -11.060 -2.167 1.00 66.19 219 ARG A O 1
ATOM 1554 N N . HIS A 1 220 ? 13.465 -12.268 -1.254 1.00 76.88 220 HIS A N 1
ATOM 1555 C CA . HIS A 1 220 ? 12.570 -13.093 -0.421 1.00 76.88 220 HIS A CA 1
ATOM 1556 C C . HIS A 1 220 ? 12.319 -12.487 0.952 1.00 76.88 220 HIS A C 1
ATOM 1558 O O . HIS A 1 220 ? 11.312 -12.795 1.588 1.00 76.88 220 HIS A O 1
ATOM 1564 N N . HIS A 1 221 ? 13.216 -11.606 1.391 1.00 85.12 221 HIS A N 1
ATOM 1565 C CA . HIS A 1 221 ? 13.083 -10.885 2.641 1.00 85.12 221 HIS A CA 1
ATOM 1566 C C . HIS A 1 221 ? 12.335 -9.565 2.421 1.00 85.12 221 HIS A C 1
ATOM 1568 O O . HIS A 1 221 ? 12.662 -8.790 1.516 1.00 85.12 221 HIS A O 1
ATOM 1574 N N . SER A 1 222 ? 11.329 -9.318 3.259 1.00 93.38 222 SER A N 1
ATOM 1575 C CA . SER A 1 222 ? 10.686 -8.014 3.394 1.00 93.38 222 SER A CA 1
ATOM 1576 C C . SER A 1 222 ? 10.939 -7.484 4.795 1.00 93.38 222 SER A C 1
ATOM 1578 O O . SER A 1 222 ? 10.667 -8.170 5.781 1.00 93.38 222 SER A O 1
ATOM 1580 N N . VAL A 1 223 ? 11.437 -6.253 4.881 1.00 96.00 223 VAL A N 1
ATOM 1581 C CA . VAL A 1 223 ? 11.614 -5.548 6.155 1.00 96.00 223 VAL A CA 1
ATOM 1582 C C . VAL A 1 223 ? 10.278 -5.033 6.706 1.00 96.00 223 VAL A C 1
ATOM 1584 O O . VAL A 1 223 ? 10.171 -4.775 7.902 1.00 96.00 223 VAL A O 1
ATOM 1587 N N . VAL A 1 224 ? 9.247 -4.926 5.858 1.00 97.00 224 VAL A N 1
ATOM 1588 C CA . VAL A 1 224 ? 7.893 -4.460 6.214 1.00 97.00 224 VAL A CA 1
ATOM 1589 C C . VAL A 1 224 ? 7.021 -5.610 6.725 1.00 97.00 224 VAL A C 1
ATOM 1591 O O . VAL A 1 224 ? 6.247 -5.437 7.664 1.00 97.00 224 VAL A O 1
ATOM 1594 N N . SER A 1 225 ? 7.194 -6.809 6.177 1.00 96.38 225 SER A N 1
ATOM 1595 C CA . SER A 1 225 ? 6.400 -7.994 6.518 1.00 96.38 225 SER A CA 1
ATOM 1596 C C . SER A 1 225 ? 6.293 -8.298 8.019 1.00 96.38 225 SER A C 1
ATOM 1598 O O . SER A 1 225 ? 5.192 -8.623 8.459 1.00 96.38 225 SER A O 1
ATOM 1600 N N . PRO A 1 226 ? 7.356 -8.161 8.843 1.00 96.75 226 PRO A N 1
ATOM 1601 C CA . PRO A 1 226 ? 7.270 -8.420 10.282 1.00 96.75 226 PRO A CA 1
ATOM 1602 C C . PRO A 1 226 ? 6.352 -7.473 11.066 1.00 96.75 226 PRO A C 1
ATOM 1604 O O . PRO A 1 226 ? 5.948 -7.824 12.171 1.00 96.75 226 PRO A O 1
ATOM 1607 N N . ILE A 1 227 ? 6.064 -6.277 10.541 1.00 97.38 227 ILE A N 1
ATOM 1608 C CA . ILE A 1 227 ? 5.192 -5.283 11.193 1.00 97.38 227 ILE A CA 1
ATOM 1609 C C . ILE A 1 227 ? 3.800 -5.205 10.551 1.00 97.38 227 ILE A C 1
ATOM 1611 O O . ILE A 1 227 ? 2.889 -4.611 11.123 1.00 97.38 227 ILE A O 1
ATOM 1615 N N . ALA A 1 228 ? 3.615 -5.806 9.374 1.00 98.06 228 ALA A N 1
ATOM 1616 C CA . ALA A 1 228 ? 2.322 -5.878 8.715 1.00 98.06 228 ALA A CA 1
ATOM 1617 C C . ALA A 1 228 ? 1.405 -6.908 9.398 1.00 98.06 228 ALA A C 1
ATOM 1619 O O . ALA A 1 228 ? 1.835 -7.961 9.867 1.00 98.06 228 ALA A O 1
ATOM 1620 N N . LYS A 1 229 ? 0.097 -6.642 9.391 1.00 97.94 229 LYS A N 1
ATOM 1621 C CA . LYS A 1 229 ? -0.937 -7.589 9.834 1.00 97.94 229 LYS A CA 1
ATOM 1622 C C . LYS A 1 229 ? -1.002 -8.822 8.926 1.00 97.94 229 LYS A C 1
ATOM 1624 O O . LYS A 1 229 ? -1.369 -9.903 9.381 1.00 97.94 229 LYS A O 1
ATOM 1629 N N . GLY A 1 230 ? -0.676 -8.650 7.648 1.00 97.62 230 GLY A N 1
ATOM 1630 C CA . GLY A 1 230 ? -0.625 -9.708 6.650 1.00 97.62 230 GLY A CA 1
ATOM 1631 C C . GLY A 1 230 ? -0.052 -9.206 5.329 1.00 97.62 230 GLY A C 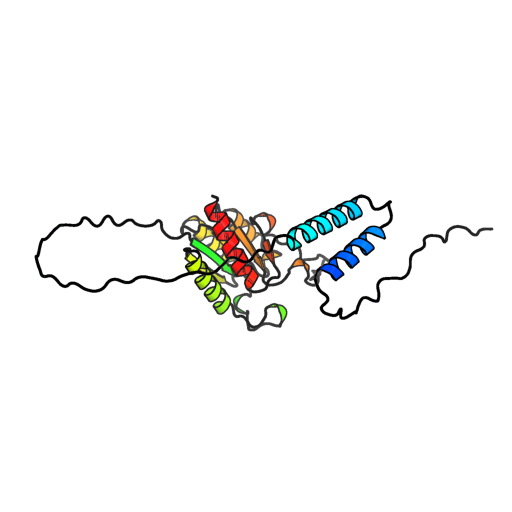1
ATOM 1632 O O . GLY A 1 230 ? 0.023 -7.998 5.093 1.00 97.62 230 GLY A O 1
ATOM 1633 N N . ILE A 1 231 ? 0.348 -10.154 4.479 1.00 97.56 231 ILE A N 1
ATOM 1634 C CA . ILE A 1 231 ? 0.959 -9.889 3.174 1.00 97.56 231 ILE A CA 1
ATOM 1635 C C . ILE A 1 231 ? 0.160 -10.613 2.096 1.00 97.56 231 ILE A C 1
ATOM 1637 O O . ILE A 1 231 ? -0.177 -11.789 2.252 1.00 97.56 231 ILE A O 1
ATOM 1641 N N . ILE A 1 232 ? -0.112 -9.932 0.985 1.00 97.94 232 ILE A N 1
ATOM 1642 C CA . ILE A 1 232 ? -0.780 -10.513 -0.184 1.00 97.94 232 ILE A CA 1
ATOM 1643 C C . ILE A 1 232 ? 0.110 -10.301 -1.404 1.00 97.94 232 ILE A C 1
ATOM 1645 O O . ILE A 1 232 ? 0.342 -9.171 -1.829 1.00 97.94 232 ILE A O 1
ATOM 1649 N N . CYS A 1 233 ? 0.610 -11.386 -1.995 1.00 95.31 233 CYS A N 1
ATOM 1650 C CA . CYS A 1 233 ? 1.501 -11.308 -3.149 1.00 95.31 233 CYS A CA 1
ATOM 1651 C C . CYS A 1 233 ? 1.106 -12.266 -4.278 1.00 95.31 233 CYS A C 1
ATOM 1653 O O . CYS A 1 233 ? 0.562 -13.342 -4.043 1.00 95.31 233 CYS A O 1
ATOM 1655 N N . GLY A 1 234 ? 1.413 -11.881 -5.520 1.00 92.44 234 GLY A N 1
ATOM 1656 C CA . GLY A 1 234 ? 1.352 -12.784 -6.676 1.00 92.44 234 GLY A CA 1
ATOM 1657 C C . GLY A 1 234 ? 0.028 -12.876 -7.427 1.00 92.44 234 GLY A C 1
ATOM 1658 O O . GLY A 1 234 ? -0.048 -13.648 -8.380 1.00 92.44 234 GLY A O 1
ATOM 1659 N N . PHE A 1 235 ? -0.977 -12.076 -7.071 1.00 93.94 235 PHE A N 1
ATOM 1660 C CA . PHE A 1 235 ? -2.278 -12.051 -7.752 1.00 93.94 235 PHE A CA 1
ATOM 1661 C C . PHE A 1 235 ? -2.420 -10.880 -8.738 1.00 93.94 235 PHE A C 1
ATOM 1663 O O . PHE A 1 235 ? -3.526 -10.537 -9.154 1.00 93.94 235 PHE A O 1
ATOM 1670 N N . GLY A 1 236 ? -1.313 -10.240 -9.127 1.00 91.31 236 GLY A N 1
ATOM 1671 C CA . GLY A 1 236 ? -1.333 -9.079 -10.011 1.00 91.31 236 GLY A CA 1
ATOM 1672 C C . GLY A 1 236 ? -2.089 -7.909 -9.380 1.00 91.31 236 GLY A C 1
ATOM 1673 O O . GLY A 1 236 ? -1.912 -7.604 -8.203 1.00 91.31 236 GLY A O 1
ATOM 1674 N N . VAL A 1 237 ? -2.950 -7.257 -10.162 1.00 92.06 237 VAL A N 1
ATOM 1675 C CA . VAL A 1 237 ? -3.790 -6.142 -9.687 1.00 92.06 237 VAL A CA 1
ATOM 1676 C C . VAL A 1 237 ? -4.743 -6.590 -8.577 1.00 92.06 237 VAL A C 1
ATOM 1678 O O . VAL A 1 237 ? -4.970 -5.845 -7.630 1.00 92.06 237 VAL A O 1
ATOM 1681 N N . THR A 1 238 ? -5.231 -7.833 -8.626 1.00 95.56 238 THR A N 1
ATOM 1682 C CA . THR A 1 238 ? -6.140 -8.381 -7.610 1.00 95.56 238 THR A CA 1
ATOM 1683 C C . THR A 1 238 ? -5.510 -8.410 -6.213 1.00 95.56 238 THR A C 1
ATOM 1685 O O . THR A 1 238 ? -6.243 -8.347 -5.230 1.00 95.56 238 THR A O 1
ATOM 1688 N N . SER A 1 239 ? -4.174 -8.411 -6.088 1.00 96.94 239 SER A N 1
ATOM 1689 C CA . SER A 1 239 ? -3.508 -8.248 -4.786 1.00 96.94 239 SER A CA 1
ATOM 1690 C C . SER A 1 239 ? -3.929 -6.952 -4.077 1.00 96.94 239 SER A C 1
ATOM 1692 O O . SER A 1 239 ? -4.114 -6.964 -2.863 1.00 96.94 239 SER A O 1
ATOM 1694 N N . TYR A 1 240 ? -4.123 -5.853 -4.817 1.00 98.00 240 TYR A N 1
ATOM 1695 C CA . TYR A 1 240 ? -4.571 -4.573 -4.257 1.00 98.00 240 TYR A CA 1
ATOM 1696 C C . TYR A 1 240 ? -6.019 -4.636 -3.773 1.00 98.00 240 TYR A C 1
ATOM 1698 O O . TYR A 1 240 ? -6.319 -4.173 -2.677 1.00 98.00 240 TYR A O 1
ATOM 1706 N N . GLU A 1 241 ? -6.913 -5.248 -4.551 1.00 97.94 241 GLU A N 1
ATOM 1707 C CA . GLU A 1 241 ? -8.320 -5.400 -4.166 1.00 97.94 241 GLU A CA 1
ATOM 1708 C C . GLU A 1 241 ? -8.467 -6.260 -2.908 1.00 97.94 241 GLU A C 1
ATOM 1710 O O . GLU A 1 241 ? -9.143 -5.866 -1.957 1.00 97.94 241 GLU A O 1
ATOM 1715 N N . LEU A 1 242 ? -7.783 -7.408 -2.868 1.00 98.56 242 LEU A N 1
ATOM 1716 C CA . LEU A 1 242 ? -7.741 -8.274 -1.688 1.00 98.56 242 LEU A CA 1
ATOM 1717 C C . LEU A 1 242 ? -7.131 -7.544 -0.483 1.00 98.56 242 LEU A C 1
ATOM 1719 O O . LEU A 1 242 ? -7.622 -7.689 0.636 1.00 98.56 242 LEU A O 1
ATOM 1723 N N . GLY A 1 243 ? -6.099 -6.731 -0.717 1.00 98.56 243 GLY A N 1
ATOM 1724 C CA . GLY A 1 243 ? -5.485 -5.887 0.303 1.00 98.56 243 GLY A CA 1
ATOM 1725 C C . GLY A 1 243 ? -6.446 -4.854 0.876 1.00 98.56 243 GLY A C 1
ATOM 1726 O O . GLY A 1 243 ? -6.505 -4.699 2.092 1.00 98.56 243 GLY A O 1
ATOM 1727 N N . LEU A 1 244 ? -7.253 -4.206 0.033 1.00 98.56 244 LEU A N 1
ATOM 1728 C CA . LEU A 1 244 ? -8.269 -3.258 0.486 1.00 98.56 244 LEU A CA 1
ATOM 1729 C C . LEU A 1 244 ? -9.351 -3.955 1.323 1.00 98.56 244 LEU A C 1
ATOM 1731 O O . LEU A 1 244 ? -9.699 -3.458 2.392 1.00 98.56 244 LEU A O 1
ATOM 1735 N N . TYR A 1 245 ? -9.832 -5.129 0.899 1.00 98.38 245 TYR A N 1
ATOM 1736 C CA . TYR A 1 245 ? -10.746 -5.939 1.716 1.00 98.38 245 TYR A CA 1
ATOM 1737 C C . TYR A 1 245 ? -10.147 -6.267 3.091 1.00 98.38 245 TYR A C 1
ATOM 1739 O O . TYR A 1 245 ? -10.817 -6.098 4.111 1.00 98.38 245 TYR A O 1
ATOM 1747 N N . ALA A 1 246 ? -8.886 -6.707 3.126 1.00 98.50 246 ALA A N 1
ATOM 1748 C CA . ALA A 1 246 ? -8.191 -7.035 4.367 1.00 98.50 246 ALA A CA 1
ATOM 1749 C C . ALA A 1 246 ? -7.995 -5.805 5.268 1.00 98.50 246 ALA A C 1
ATOM 1751 O O . ALA A 1 246 ? -8.205 -5.902 6.475 1.00 98.50 246 ALA A O 1
ATOM 1752 N N . ALA A 1 247 ? -7.646 -4.651 4.693 1.00 98.31 247 ALA A N 1
ATOM 1753 C CA . ALA A 1 247 ? -7.450 -3.398 5.418 1.00 98.31 247 ALA A CA 1
ATOM 1754 C C . ALA A 1 247 ? -8.750 -2.919 6.078 1.00 98.31 247 ALA A C 1
ATOM 1756 O O . ALA A 1 247 ? -8.757 -2.605 7.266 1.00 98.31 247 ALA A O 1
ATOM 1757 N N . VAL A 1 248 ? -9.864 -2.934 5.335 1.00 98.00 248 VAL A N 1
ATOM 1758 C CA . VAL A 1 248 ? -11.188 -2.563 5.862 1.00 98.00 248 VAL A CA 1
ATOM 1759 C C . VAL A 1 248 ? -11.611 -3.509 6.981 1.00 98.00 248 VAL A C 1
ATOM 1761 O O . VAL A 1 248 ? -12.003 -3.052 8.052 1.00 98.00 248 VAL A O 1
ATOM 1764 N N . ALA A 1 249 ? -11.488 -4.820 6.764 1.00 97.75 249 ALA A N 1
ATOM 1765 C CA . ALA A 1 249 ? -11.843 -5.809 7.777 1.00 97.75 249 ALA A CA 1
ATOM 1766 C C . ALA A 1 249 ? -10.988 -5.666 9.047 1.00 97.75 249 ALA A C 1
ATOM 1768 O O . ALA A 1 249 ? -11.515 -5.775 10.150 1.00 97.75 249 ALA A O 1
ATOM 1769 N N . ALA A 1 250 ? -9.686 -5.399 8.907 1.00 97.31 250 ALA A N 1
ATOM 1770 C CA . ALA A 1 250 ? -8.788 -5.208 10.040 1.00 97.31 250 ALA A CA 1
ATOM 1771 C C . ALA A 1 250 ? -9.111 -3.931 10.830 1.00 97.31 250 ALA A C 1
ATOM 1773 O O . ALA A 1 250 ? -9.095 -3.966 12.056 1.00 97.31 250 ALA A O 1
ATOM 1774 N N . ALA A 1 251 ? -9.438 -2.830 10.149 1.00 96.06 251 ALA A N 1
ATOM 1775 C CA . ALA A 1 251 ? -9.797 -1.571 10.799 1.00 96.06 251 ALA A CA 1
ATOM 1776 C C . ALA A 1 251 ? -11.144 -1.632 11.534 1.00 96.06 251 ALA A C 1
ATOM 1778 O O . ALA A 1 251 ? -11.318 -0.968 12.545 1.00 96.06 251 ALA A O 1
ATOM 1779 N N . GLN A 1 252 ? -12.091 -2.450 11.068 1.00 93.62 252 GLN A N 1
ATOM 1780 C CA . GLN A 1 252 ? -13.376 -2.662 11.750 1.00 93.62 252 GLN A CA 1
ATOM 1781 C C . GLN A 1 252 ? -13.272 -3.534 13.012 1.00 93.62 252 GLN A C 1
ATOM 1783 O O . GLN A 1 252 ? -14.230 -3.615 13.776 1.00 93.62 252 GLN A O 1
ATOM 1788 N N . GLN A 1 253 ? -12.151 -4.233 13.201 1.00 89.31 253 GLN A N 1
ATOM 1789 C CA . GLN A 1 253 ? -11.902 -5.102 14.356 1.00 89.31 253 GLN A CA 1
ATOM 1790 C C . GLN A 1 253 ? -11.132 -4.406 15.488 1.00 89.31 253 GLN A C 1
ATOM 1792 O O . GLN A 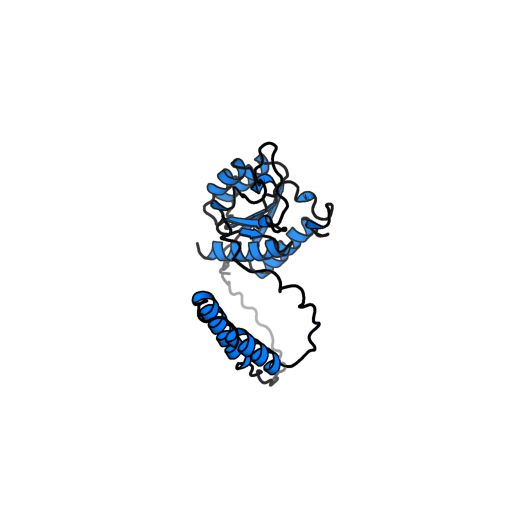1 253 ? -10.901 -5.040 16.519 1.00 89.31 253 GLN A O 1
ATOM 1797 N N . GLN A 1 254 ? -10.695 -3.160 15.280 1.00 72.75 254 GLN A N 1
ATOM 1798 C CA . GLN A 1 254 ? -10.051 -2.323 16.297 1.00 72.75 254 GLN A CA 1
ATOM 1799 C C . GLN A 1 254 ? -11.095 -1.561 17.112 1.00 72.75 254 GLN A C 1
ATOM 1801 O O . GLN A 1 254 ? -10.865 -1.429 18.334 1.00 72.75 254 GLN A O 1
#

Secondary structure (DSSP, 8-state):
-------------------------HHHHHHHHHHHHHTS-TT-HHHHHHHHHHHHHHHHHHS---PPPP---------------------------PPPPPEEEEEEEETGGGTTTS-GGG-S--HHHHHHHHHHHHHHHT-EEEEEE-S-HHHHHHHHHHTTTTTEEEEEEEEEGGGGT-HHHHHHHHT-SS-EEEEESS-GGGS---B-TT--BTTT--SSTTTSSEEEESSTTHHHHHHHHHHHHHHTT-

Foldseek 3Di:
DDDDDDDDDDDDDDPDDPDPDPPDDPVVVLVVLVVVLVPDDPVPPPVSVVSVVVSVVSVVVVPPDDDDDDDDDDDDDDDDDDDDDDDDDPPPPPPPPDPAFAEEEEEEAAPLQCALPDDDQQHNDHPVNLVVVLCVLCVVVRHHYDYDYDHDLVVLLVVLQVCQPPRHLFYEYANDLCQQPPPVNQVSNLPDPHAYEYEEQQDQCPDDAPQDVPGDRRRVHGSNQVRHPYYFHHNRSVRSSVSSVVRVVRSVVD

Organism: Prymnesium parvum (NCBI:txid97485)

Radius of gyration: 28.97 Å; chains: 1; bounding box: 95×84×38 Å

InterPro domains:
  IPR001874 Dehydroquinase, class II [MF_00169] (78-254)
  IPR001874 Dehydroquinase, class II [PF01220] (104-247)
  IPR001874 Dehydroquinase, class II [PTHR21272] (103-252)
  IPR001874 Dehydroquinase, class II [cd00466] (103-244)
  IPR036441 Dehydroquinase, class II superfamily [G3DSA:3.40.50.9100] (91-254)
  IPR036441 Dehydroquinase, class II superfamily [SSF52304] (103-252)

Sequence (254 aa):
MAALLASRGLPLLLRAASLRAPRRGASARAATLAATIAALPRSAGPLRSCALALASAAAAALSSSSPPSSCASAPVPTTTSSSTTTTTTSSSSSSSSSPPPLRVLCLHGVTSDMYGRRGVLYGPTTLAQIDAALAALAARLGVAVECYATNEEGAMADRIHAALTDGTAAVLINPGAWTHYSYGIRDALAILHCPIIEVHMSNMHAREDMRGSMGEEIRHHSVVSPIAKGIICGFGVTSYELGLYAAVAAAQQQ